Protein AF-A0A244E268-F1 (afdb_monomer)

Secondary structure (DSSP, 8-state):
--SEEEEE--TT-HHHHHTHHHHHHHHHHH--GGG--HHHHHHH-B---STT----S-HHHHHHHHHHHHSPTT---EEHHHHHT-TT--HHHHHHHHHHHHHHT--EEEEEEHHHHS-TT-GGGGS-SEEEEEEEEEEE-TTS-EEEEEE--BTTSSHHHHHHHHHHHHHHTT---S--HHHHHHGGGS-HHHHHHHHHHHHH-SSSS---TTEEEEEE-TTSPPPPP---

Mean predicted aligned error: 5.28 Å

Foldseek 3Di:
DQQKAWDFDDPPDPSLVVCQVLLVLVDVLLDDLQPQAVVVLVLQAQFQQDLPSDRPPPLVVSQVSCQCSQADPPAEAEALVVLLPDPPDDLLRSVVVVQVSLANFHKYKYKAQLCQPPHPQFPRVPPRDIHIWIWHHWDADPVRQIWTKIFRNYCRGGPQSVVLLVVLLCVQVVDPDPDCSVSSNCLNVGGSNSSSVSSCCQAANPDPSGGHPRIMIMRHDSNDGRDDHPPD

Radius of gyration: 17.36 Å; Cα contacts (8 Å, |Δi|>4): 432; chains: 1; bounding box: 46×43×45 Å

Nearest PDB structures (foldseek):
  5wdk-assembly1_B  TM=7.568E-01  e=3.166E+00  Parabacteroides distasonis ATCC 8503
  1cv8-assembly1_A-2  TM=6.255E-01  e=2.812E+00  Staphylococcus aureus
  5wdk-assembly1_D  TM=7.296E-01  e=4.257E+00  Parabacteroides distasonis ATCC 8503
  4nec-assembly2_B  TM=2.232E-01  e=6.789E-01  Streptomyces lasalocidi

Structure (mmCIF, N/CA/C/O backbone):
data_AF-A0A244E268-F1
#
_entry.id   AF-A0A244E268-F1
#
loop_
_atom_site.group_PDB
_atom_site.id
_atom_site.type_symbol
_atom_site.label_atom_id
_atom_site.label_alt_id
_atom_site.label_comp_id
_atom_site.label_asym_id
_atom_site.label_entity_id
_atom_site.label_seq_id
_atom_site.pdbx_PDB_ins_code
_atom_site.Cartn_x
_atom_site.Cartn_y
_atom_site.Cartn_z
_atom_site.occupancy
_atom_site.B_iso_or_equiv
_atom_site.auth_seq_id
_atom_site.auth_comp_id
_atom_site.auth_asym_id
_atom_site.auth_atom_id
_atom_site.pdbx_PDB_model_num
ATOM 1 N N . MET A 1 1 ? 9.308 5.572 21.022 1.00 38.91 1 MET A N 1
ATOM 2 C CA . MET A 1 1 ? 8.938 4.368 20.245 1.00 38.91 1 MET A CA 1
ATOM 3 C C . MET A 1 1 ? 8.114 4.812 19.044 1.00 38.91 1 MET A C 1
ATOM 5 O O . MET A 1 1 ? 7.359 5.768 19.211 1.00 38.91 1 MET A O 1
ATOM 9 N N . PRO A 1 2 ? 8.290 4.210 17.855 1.00 50.53 2 PRO A N 1
ATOM 10 C CA . PRO A 1 2 ? 7.473 4.530 16.683 1.00 50.53 2 PRO A CA 1
ATOM 11 C C . PRO A 1 2 ? 5.989 4.286 16.989 1.00 50.53 2 PRO A C 1
ATOM 13 O O . PRO A 1 2 ? 5.653 3.339 17.698 1.00 50.53 2 PRO A O 1
ATOM 16 N N . ARG A 1 3 ? 5.105 5.164 16.496 1.00 73.69 3 ARG A N 1
ATOM 17 C CA . ARG A 1 3 ? 3.651 5.080 16.748 1.00 73.69 3 ARG A CA 1
ATOM 18 C C . ARG A 1 3 ? 2.984 3.904 16.029 1.00 73.69 3 ARG A C 1
ATOM 20 O O . ARG A 1 3 ? 1.900 3.491 16.433 1.00 73.69 3 ARG A O 1
ATOM 27 N N . ILE A 1 4 ? 3.610 3.399 14.966 1.00 89.00 4 ILE A N 1
ATOM 28 C CA . ILE A 1 4 ? 3.080 2.327 14.129 1.00 89.00 4 ILE A CA 1
ATOM 29 C C . ILE A 1 4 ? 4.208 1.340 13.836 1.00 89.00 4 ILE A C 1
ATOM 31 O O . ILE A 1 4 ? 5.223 1.694 13.237 1.00 89.00 4 ILE A O 1
ATOM 35 N N . GLU A 1 5 ? 4.029 0.094 14.258 1.00 92.31 5 GLU A N 1
ATOM 36 C CA . GLU A 1 5 ? 4.916 -1.006 13.875 1.00 92.31 5 GLU A CA 1
ATOM 37 C C . GLU A 1 5 ? 4.550 -1.472 12.467 1.00 92.31 5 GLU A C 1
ATOM 39 O O . GLU A 1 5 ? 3.373 -1.675 12.171 1.00 92.31 5 GLU A O 1
ATOM 44 N N . GLN A 1 6 ? 5.544 -1.672 11.608 1.00 93.88 6 GLN A N 1
ATOM 45 C CA . GLN A 1 6 ? 5.362 -2.082 10.225 1.00 93.88 6 GLN A CA 1
ATOM 46 C C . GLN A 1 6 ? 6.191 -3.319 9.909 1.00 93.88 6 GLN A C 1
ATOM 48 O O . GLN A 1 6 ? 7.387 -3.400 10.182 1.00 93.88 6 GLN A O 1
ATOM 53 N N . LYS A 1 7 ? 5.544 -4.297 9.276 1.00 93.75 7 LYS A N 1
ATOM 54 C CA . LYS A 1 7 ? 6.178 -5.551 8.867 1.00 93.75 7 LYS A CA 1
ATOM 55 C C . LYS A 1 7 ? 5.771 -5.943 7.455 1.00 93.75 7 LYS A C 1
ATOM 57 O O . LYS A 1 7 ? 4.730 -5.518 6.950 1.00 93.75 7 LYS A O 1
ATOM 62 N N . LEU A 1 8 ? 6.595 -6.787 6.843 1.00 92.94 8 LEU A N 1
ATOM 63 C CA . LEU A 1 8 ? 6.200 -7.530 5.654 1.00 92.94 8 LEU A CA 1
ATOM 64 C C . LEU A 1 8 ? 5.106 -8.547 6.011 1.00 92.94 8 LEU A C 1
ATOM 66 O O . LEU A 1 8 ? 4.931 -8.939 7.176 1.00 92.94 8 LEU A O 1
ATOM 70 N N . ILE A 1 9 ? 4.350 -8.936 4.989 1.00 91.69 9 ILE A N 1
ATOM 71 C CA . ILE A 1 9 ? 3.486 -10.111 5.035 1.00 91.69 9 ILE A CA 1
ATOM 72 C C . ILE A 1 9 ? 4.373 -11.293 4.655 1.00 91.69 9 ILE A C 1
ATOM 74 O O . ILE A 1 9 ? 4.832 -11.380 3.520 1.00 91.69 9 ILE A O 1
ATOM 78 N N . GLU A 1 10 ? 4.658 -12.158 5.626 1.00 87.25 10 GLU A N 1
ATOM 79 C CA . GLU A 1 10 ? 5.578 -13.277 5.421 1.00 87.25 10 GLU A CA 1
ATOM 80 C C . GLU A 1 10 ? 4.964 -14.316 4.469 1.00 87.25 10 GLU A C 1
ATOM 82 O O . GLU A 1 10 ? 3.819 -14.738 4.701 1.00 87.25 10 GLU A O 1
ATOM 87 N N . PRO A 1 11 ? 5.704 -14.765 3.437 1.00 84.19 11 PRO A N 1
ATOM 88 C CA . PRO A 1 11 ? 5.233 -15.805 2.536 1.00 84.19 11 PRO A CA 1
ATOM 89 C C . PRO A 1 11 ? 4.862 -17.096 3.269 1.00 84.19 11 PRO A C 1
ATOM 91 O O . PRO A 1 11 ? 5.567 -17.529 4.180 1.00 84.19 11 PRO A O 1
ATOM 94 N N . GLY A 1 12 ? 3.752 -17.727 2.883 1.00 81.25 12 GLY A N 1
ATOM 95 C CA . GLY A 1 12 ? 3.285 -18.983 3.480 1.00 81.25 12 GLY A CA 1
ATOM 96 C C . GLY A 1 12 ? 2.704 -18.864 4.895 1.00 81.25 12 GLY A C 1
ATOM 97 O O . GLY A 1 12 ? 2.279 -19.872 5.465 1.00 81.25 12 GLY A O 1
ATOM 98 N N . SER A 1 13 ? 2.640 -17.660 5.469 1.00 83.62 13 SER A N 1
ATOM 99 C CA . SER A 1 13 ? 2.026 -17.441 6.781 1.00 83.62 13 SER A CA 1
ATOM 100 C C . SER A 1 13 ? 0.502 -17.627 6.759 1.00 83.62 13 SER A C 1
ATOM 102 O O . SER A 1 13 ? -0.160 -17.482 5.731 1.00 83.62 13 SER A O 1
ATOM 104 N N . ASP A 1 14 ? -0.088 -17.901 7.923 1.00 83.88 14 ASP A N 1
ATOM 105 C CA . ASP A 1 14 ? -1.549 -17.945 8.116 1.00 83.88 14 ASP A CA 1
ATOM 106 C C . ASP A 1 14 ? -2.212 -16.633 7.684 1.00 83.88 14 ASP A C 1
ATOM 108 O O . ASP A 1 14 ? -3.296 -16.614 7.102 1.00 83.88 14 ASP A O 1
ATOM 112 N N . MET A 1 15 ? -1.496 -15.536 7.912 1.00 84.88 15 MET A N 1
ATOM 113 C CA . MET A 1 15 ? -1.857 -14.197 7.485 1.00 84.88 15 MET A CA 1
ATOM 114 C C . MET A 1 15 ? -1.929 -14.065 5.961 1.00 84.88 15 MET A C 1
ATOM 116 O O . MET A 1 15 ? -2.900 -13.512 5.458 1.00 84.88 15 MET A O 1
ATOM 120 N N . GLU A 1 16 ? -0.953 -14.591 5.216 1.00 85.25 16 GLU A N 1
ATOM 121 C CA . GLU A 1 16 ? -1.007 -14.610 3.747 1.00 85.25 16 GLU A CA 1
ATOM 122 C C . GLU A 1 16 ? -2.272 -15.329 3.258 1.00 85.25 16 GLU A C 1
ATOM 124 O O . GLU A 1 16 ? -3.007 -14.809 2.416 1.00 85.25 16 GLU A O 1
ATOM 129 N N . ARG A 1 17 ? -2.587 -16.486 3.855 1.00 84.88 17 ARG A N 1
ATOM 130 C CA . ARG A 1 17 ? -3.787 -17.262 3.507 1.00 84.88 17 ARG A CA 1
ATOM 131 C C . ARG A 1 17 ? -5.079 -16.503 3.810 1.00 84.88 17 ARG A C 1
ATOM 133 O O . ARG A 1 17 ? -5.993 -16.508 2.988 1.00 84.88 17 ARG A O 1
ATOM 140 N N . ALA A 1 18 ? -5.139 -15.799 4.940 1.00 86.31 18 ALA A N 1
ATOM 141 C CA . ALA A 1 18 ? -6.279 -14.959 5.312 1.00 86.31 18 ALA A CA 1
ATOM 142 C C . ALA A 1 18 ? -6.496 -13.763 4.360 1.00 86.31 18 ALA A C 1
ATOM 144 O O . ALA A 1 18 ? -7.578 -13.176 4.335 1.00 86.31 18 ALA A O 1
ATOM 145 N N . LEU A 1 19 ? -5.490 -13.412 3.553 1.00 91.88 19 LEU A N 1
ATOM 146 C CA . LEU A 1 19 ? -5.525 -12.301 2.602 1.00 91.88 19 LEU A CA 1
ATOM 147 C C . LEU A 1 19 ? -5.743 -12.745 1.147 1.00 91.88 19 LEU A C 1
ATOM 149 O O . LEU A 1 19 ? -5.608 -11.927 0.235 1.00 91.88 19 LEU A O 1
ATOM 153 N N . ALA A 1 20 ? -6.136 -14.000 0.905 1.00 91.31 20 ALA A N 1
ATOM 154 C CA . ALA A 1 20 ? -6.369 -14.522 -0.444 1.00 91.31 20 ALA A CA 1
ATOM 155 C C . ALA A 1 20 ? -7.412 -13.711 -1.243 1.00 91.31 20 ALA A C 1
ATOM 157 O O . ALA A 1 20 ? -7.203 -13.438 -2.426 1.00 91.31 20 ALA A O 1
ATOM 158 N N . GLU A 1 21 ? -8.505 -13.261 -0.611 1.00 91.75 21 GLU A N 1
ATOM 159 C CA . GLU A 1 21 ? -9.505 -12.411 -1.282 1.00 91.75 21 GLU A CA 1
ATOM 160 C C . GLU A 1 21 ? -8.914 -11.044 -1.655 1.00 91.75 21 GLU A C 1
ATOM 162 O O . GLU A 1 21 ? -9.103 -10.560 -2.774 1.00 91.75 21 GLU A O 1
ATOM 167 N N . LEU A 1 22 ? -8.155 -10.422 -0.744 1.00 94.50 22 LEU A N 1
ATOM 168 C CA . LEU A 1 22 ? -7.462 -9.166 -1.025 1.00 94.50 22 LEU A CA 1
ATOM 169 C C . LEU A 1 22 ? -6.474 -9.331 -2.183 1.00 94.50 22 LEU A C 1
ATOM 171 O O . LEU A 1 22 ? -6.455 -8.508 -3.096 1.00 94.50 22 LEU A O 1
ATOM 175 N N . ARG A 1 23 ? -5.708 -10.422 -2.191 1.00 94.19 23 ARG A N 1
ATOM 176 C CA . ARG A 1 23 ? -4.799 -10.754 -3.286 1.00 94.19 23 ARG A CA 1
ATOM 177 C C . ARG A 1 23 ? -5.543 -10.888 -4.615 1.00 94.19 23 ARG A C 1
ATOM 179 O O . ARG A 1 23 ? -5.128 -10.293 -5.608 1.00 94.19 23 ARG A O 1
ATOM 186 N N . GLY A 1 24 ? -6.665 -11.609 -4.625 1.00 93.44 24 GLY A N 1
ATOM 187 C CA . GLY A 1 24 ? -7.525 -11.751 -5.800 1.00 93.44 24 GLY A CA 1
ATOM 188 C C . GLY A 1 24 ? -7.997 -10.404 -6.355 1.00 93.44 24 GLY A C 1
ATOM 189 O O . GLY A 1 24 ? -8.020 -10.219 -7.572 1.00 93.44 24 GLY A O 1
ATOM 190 N N . ARG A 1 25 ? -8.281 -9.425 -5.481 1.00 94.00 25 ARG A N 1
ATOM 191 C CA . ARG A 1 25 ? -8.604 -8.050 -5.901 1.00 94.00 25 ARG A CA 1
ATOM 192 C C . ARG A 1 25 ? -7.442 -7.387 -6.637 1.00 94.00 25 ARG A C 1
ATOM 194 O O . ARG A 1 25 ? -7.666 -6.836 -7.711 1.00 94.00 25 ARG A O 1
ATOM 201 N N . PHE A 1 26 ? -6.218 -7.463 -6.116 1.00 95.44 26 PHE A N 1
ATOM 202 C CA . PHE A 1 26 ? -5.052 -6.917 -6.819 1.00 95.44 26 PHE A CA 1
ATOM 203 C C . PHE A 1 26 ? -4.844 -7.589 -8.177 1.00 95.44 26 PHE A C 1
ATOM 205 O O . PHE A 1 26 ? -4.738 -6.888 -9.179 1.00 95.44 26 PHE A O 1
ATOM 212 N N . VAL A 1 27 ? -4.860 -8.925 -8.234 1.00 94.06 27 VAL A N 1
ATOM 213 C CA . VAL A 1 27 ? -4.705 -9.683 -9.490 1.00 94.06 27 VAL A CA 1
ATOM 214 C C . VAL A 1 27 ? -5.736 -9.236 -10.531 1.00 94.06 27 VAL A C 1
ATOM 216 O O . VAL A 1 27 ? -5.378 -8.920 -11.666 1.00 94.06 27 VAL A O 1
ATOM 219 N N . ALA A 1 28 ? -7.008 -9.131 -10.137 1.00 92.69 28 ALA A N 1
ATOM 220 C CA . ALA A 1 28 ? -8.078 -8.712 -11.036 1.00 92.69 28 ALA A CA 1
ATOM 221 C C . ALA A 1 28 ? -7.895 -7.276 -11.563 1.00 92.69 28 ALA A C 1
ATOM 223 O O . ALA A 1 28 ? -8.216 -7.000 -12.717 1.00 92.69 28 ALA A O 1
ATOM 224 N N . LYS A 1 29 ? -7.387 -6.352 -10.736 1.00 92.94 29 LYS A N 1
ATOM 225 C CA . LYS A 1 29 ? -7.231 -4.931 -11.100 1.00 92.94 29 LYS A CA 1
ATOM 226 C C . LYS A 1 29 ? -5.948 -4.640 -11.879 1.00 92.94 29 LYS A C 1
ATOM 228 O O . LYS A 1 29 ? -5.952 -3.781 -12.766 1.00 92.94 29 LYS A O 1
ATOM 233 N N . LEU A 1 30 ? -4.873 -5.376 -11.604 1.00 92.44 30 LEU A N 1
ATOM 234 C CA . LEU A 1 30 ? -3.637 -5.309 -12.385 1.00 92.44 30 LEU A CA 1
ATOM 235 C C . LEU A 1 30 ? -3.873 -5.733 -13.837 1.00 92.44 30 LEU A C 1
ATOM 237 O O . LEU A 1 30 ? -3.340 -5.105 -14.754 1.00 92.44 30 LEU A O 1
ATOM 241 N N . GLY A 1 31 ? -4.770 -6.695 -14.060 1.00 90.62 31 GLY A N 1
ATOM 242 C CA . GLY A 1 31 ? -5.163 -7.124 -15.397 1.00 90.62 31 GLY A CA 1
ATOM 243 C C . GLY A 1 31 ? -4.026 -7.819 -16.145 1.00 90.62 31 GLY A C 1
ATOM 244 O O . GLY A 1 31 ? -3.104 -8.371 -15.541 1.00 90.62 31 GLY A O 1
ATOM 245 N N . GLN A 1 32 ? -4.113 -7.810 -17.473 1.00 91.88 32 GLN A N 1
ATOM 246 C CA . GLN A 1 32 ? -3.188 -8.536 -18.346 1.00 91.88 32 GLN A CA 1
ATOM 247 C C . GLN A 1 32 ? -2.000 -7.663 -18.782 1.00 91.88 32 GLN A C 1
ATOM 249 O O . GLN A 1 32 ? -2.161 -6.442 -18.887 1.00 91.88 32 GLN A O 1
ATOM 254 N N . PRO A 1 33 ? -0.843 -8.260 -19.130 1.00 91.94 33 PRO A N 1
ATOM 255 C CA . PRO A 1 33 ? 0.346 -7.518 -19.550 1.00 91.94 33 PRO A CA 1
ATOM 256 C C . PRO A 1 33 ? 0.093 -6.487 -20.649 1.00 91.94 33 PRO A C 1
ATOM 258 O O . PRO A 1 33 ? 0.497 -5.337 -20.528 1.00 91.94 33 PRO A O 1
ATOM 261 N N . LEU A 1 34 ? -0.686 -6.845 -21.674 1.00 89.25 34 LEU A N 1
ATOM 262 C CA . LEU A 1 34 ? -0.995 -5.966 -22.810 1.00 89.25 34 LEU A CA 1
ATOM 263 C C . LEU A 1 34 ? -1.755 -4.681 -22.437 1.00 89.25 34 LEU A C 1
ATOM 265 O O . LEU A 1 34 ? -1.827 -3.770 -23.260 1.00 89.25 34 LEU A O 1
ATOM 269 N N . GLN A 1 35 ? -2.314 -4.602 -21.227 1.00 88.56 35 GLN A N 1
ATOM 270 C CA . GLN A 1 35 ? -3.028 -3.435 -20.701 1.00 88.56 35 GLN A CA 1
ATOM 271 C C . GLN A 1 35 ? -2.127 -2.526 -19.847 1.00 88.56 35 GLN A C 1
ATOM 273 O O . GLN A 1 35 ? -2.581 -1.483 -19.383 1.00 88.56 35 GLN A O 1
ATOM 278 N N . CYS A 1 36 ? -0.879 -2.925 -19.582 1.00 91.12 36 CYS A N 1
ATOM 279 C CA . CYS A 1 36 ? 0.044 -2.202 -18.711 1.00 91.12 36 CYS A CA 1
ATOM 280 C C . CYS A 1 36 ? 0.899 -1.204 -19.498 1.00 91.12 36 CYS A C 1
ATOM 282 O O . CYS A 1 36 ? 2.105 -1.373 -19.658 1.00 91.12 36 CYS A O 1
ATOM 284 N N . GLU A 1 37 ? 0.259 -0.154 -20.004 1.00 91.56 37 GLU A N 1
ATOM 285 C CA . GLU A 1 37 ? 0.966 1.013 -20.533 1.00 91.56 37 GLU A CA 1
ATOM 286 C C . GLU A 1 37 ? 1.576 1.846 -19.395 1.00 91.56 37 GLU A C 1
ATOM 288 O O . GLU A 1 37 ? 1.209 1.700 -18.224 1.00 91.56 37 GLU A O 1
ATOM 293 N N . PHE A 1 38 ? 2.498 2.750 -19.733 1.00 88.88 38 PHE A N 1
ATOM 294 C CA . PHE A 1 38 ? 3.195 3.561 -18.735 1.00 88.88 38 PHE A CA 1
ATOM 295 C C . PHE A 1 38 ? 2.251 4.424 -17.879 1.00 88.88 38 PHE A C 1
ATOM 297 O O . PHE A 1 38 ? 2.509 4.630 -16.695 1.00 88.88 38 PHE A O 1
ATOM 304 N N . GLU A 1 39 ? 1.122 4.881 -18.428 1.00 86.81 39 GLU A N 1
ATOM 305 C CA . GLU A 1 39 ? 0.113 5.605 -17.644 1.00 86.81 39 GLU A CA 1
ATOM 306 C C . GLU A 1 39 ? -0.483 4.729 -16.537 1.00 86.81 39 GLU A C 1
ATOM 308 O O . GLU A 1 39 ? -0.445 5.116 -15.370 1.00 86.81 39 GLU A O 1
ATOM 313 N N . LYS A 1 40 ? -0.894 3.496 -16.863 1.00 87.94 40 LYS A N 1
ATOM 314 C CA . LYS A 1 40 ? -1.359 2.524 -15.863 1.00 87.94 40 LYS A CA 1
ATOM 315 C C . LYS A 1 40 ? -0.280 2.238 -14.821 1.00 87.94 40 LYS A C 1
ATOM 317 O O . LYS A 1 40 ? -0.562 2.143 -13.632 1.00 87.94 40 LYS A O 1
ATOM 322 N N . PHE A 1 41 ? 0.974 2.124 -15.244 1.00 89.06 41 PHE A N 1
ATOM 323 C CA . PHE A 1 41 ? 2.090 1.931 -14.322 1.00 89.06 41 PHE A CA 1
ATOM 324 C C . PHE A 1 41 ? 2.214 3.084 -13.304 1.00 89.06 41 PHE A C 1
ATOM 326 O O . PHE A 1 41 ? 2.369 2.830 -12.109 1.00 89.06 41 PHE A O 1
ATOM 333 N N . LYS A 1 42 ? 2.078 4.343 -13.748 1.00 86.88 42 LYS A N 1
ATOM 334 C CA . LYS A 1 42 ? 2.120 5.542 -12.884 1.00 86.88 42 LYS A CA 1
ATOM 335 C C . LYS A 1 42 ? 0.912 5.689 -11.955 1.00 86.88 42 LYS A C 1
ATOM 337 O O . LYS A 1 42 ? 1.048 6.297 -10.888 1.00 86.88 42 LYS A O 1
ATOM 342 N N . GLU A 1 43 ? -0.249 5.170 -12.353 1.00 87.94 43 GLU A N 1
ATOM 343 C CA . GLU A 1 43 ? -1.437 5.112 -11.490 1.00 87.94 43 GLU A CA 1
ATOM 344 C C . GLU A 1 43 ? -1.168 4.248 -10.253 1.00 87.94 43 GLU A C 1
ATOM 346 O O . GLU A 1 43 ? -1.570 4.602 -9.146 1.00 87.94 43 GLU A O 1
ATOM 351 N N . TRP A 1 44 ? -0.452 3.136 -10.436 1.00 92.00 44 TRP A N 1
ATOM 352 C CA . TRP A 1 44 ? -0.147 2.1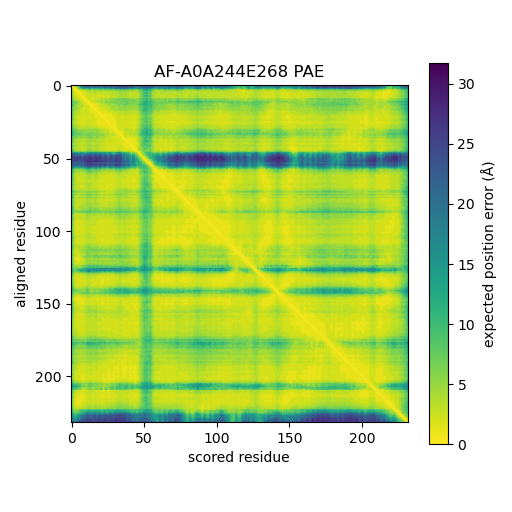94 -9.364 1.00 92.00 44 TRP A CA 1
ATOM 353 C C . TRP A 1 44 ? 1.078 2.559 -8.541 1.00 92.00 44 TRP A C 1
ATOM 355 O O . TRP A 1 44 ? 1.038 2.423 -7.320 1.00 92.00 44 TRP A O 1
ATOM 365 N N . LEU A 1 45 ? 2.165 2.982 -9.187 1.00 89.69 45 LEU A N 1
ATOM 366 C CA . LEU A 1 45 ? 3.447 3.197 -8.524 1.00 89.69 45 LEU A CA 1
ATOM 367 C C . LEU A 1 45 ? 3.838 4.671 -8.506 1.00 89.69 45 LEU A C 1
ATOM 369 O O . LEU A 1 45 ? 3.770 5.389 -9.506 1.00 89.69 45 LEU A O 1
ATOM 373 N N . GLN A 1 46 ? 4.332 5.105 -7.354 1.00 84.56 46 GLN A N 1
ATOM 374 C CA . GLN A 1 46 ? 5.104 6.325 -7.209 1.00 84.56 46 GLN A CA 1
ATOM 375 C C . GLN A 1 46 ? 6.580 5.965 -7.366 1.00 84.56 46 GLN A C 1
ATOM 377 O O . GLN A 1 46 ? 7.223 5.510 -6.424 1.00 84.56 46 GLN A O 1
ATOM 382 N N . ALA A 1 47 ? 7.089 6.131 -8.585 1.00 68.06 47 ALA A N 1
ATOM 383 C CA . ALA A 1 47 ? 8.482 5.877 -8.936 1.00 68.06 47 ALA A CA 1
ATOM 384 C C . ALA A 1 47 ? 9.280 7.183 -9.080 1.00 68.06 47 ALA A C 1
ATOM 386 O O . ALA A 1 47 ? 8.718 8.238 -9.363 1.00 68.06 47 ALA A O 1
ATOM 387 N N . TYR A 1 48 ? 10.602 7.111 -8.942 1.00 61.78 48 TYR A N 1
ATOM 388 C CA . TYR A 1 48 ? 11.517 8.230 -9.185 1.00 61.78 48 TYR A CA 1
ATOM 389 C C . TYR A 1 48 ? 11.615 8.553 -10.684 1.00 61.78 48 TYR A C 1
ATOM 391 O O . TYR A 1 48 ? 12.563 8.137 -11.336 1.00 61.78 48 TYR A O 1
ATOM 399 N N . VAL A 1 49 ? 10.649 9.272 -11.262 1.00 49.69 49 VAL A N 1
ATOM 400 C CA . VAL A 1 49 ? 10.692 9.651 -12.697 1.00 49.69 49 VAL A CA 1
ATOM 401 C C . VAL A 1 49 ? 11.036 11.136 -12.912 1.00 49.69 49 VAL A C 1
ATOM 403 O O . VAL A 1 49 ? 10.929 11.655 -14.018 1.00 49.69 49 VAL A O 1
ATOM 406 N N . GLY A 1 50 ? 11.493 11.838 -11.871 1.00 41.53 50 GLY A N 1
ATOM 407 C CA . GLY A 1 50 ? 12.070 13.179 -11.992 1.00 41.53 50 GLY A CA 1
ATOM 408 C C . GLY A 1 50 ? 13.594 13.131 -12.117 1.00 41.53 50 GLY A C 1
ATOM 409 O O . GLY A 1 50 ? 14.260 12.490 -11.301 1.00 41.53 50 GLY A O 1
ATOM 410 N N . ALA A 1 51 ? 14.155 13.831 -13.108 1.00 35.56 51 ALA A N 1
ATOM 411 C CA . ALA A 1 51 ? 15.588 14.110 -13.207 1.00 35.56 51 ALA A CA 1
ATOM 412 C C . ALA A 1 51 ? 16.016 15.000 -12.024 1.00 35.56 51 ALA A C 1
ATOM 414 O O . ALA A 1 51 ? 16.023 16.220 -12.124 1.00 35.56 51 ALA A O 1
ATOM 415 N N . GLY A 1 52 ? 16.275 14.385 -10.872 1.00 42.03 52 GLY A N 1
ATOM 416 C CA . GLY A 1 52 ? 16.552 15.101 -9.625 1.00 42.03 52 GLY A CA 1
ATOM 417 C C . GLY A 1 52 ? 16.348 14.284 -8.352 1.00 42.03 52 GLY A C 1
ATOM 418 O O . GLY A 1 52 ? 16.771 14.723 -7.294 1.00 42.03 52 GLY A O 1
ATOM 419 N N . GLY A 1 53 ? 15.754 13.085 -8.427 1.00 39.62 53 GLY A N 1
ATOM 420 C CA . GLY A 1 53 ? 15.606 12.242 -7.235 1.00 39.62 53 GLY A CA 1
ATOM 421 C C . GLY A 1 53 ? 14.591 12.773 -6.221 1.00 39.62 53 GLY A C 1
ATOM 422 O O . GLY A 1 53 ? 14.548 12.283 -5.095 1.00 39.62 53 GLY A O 1
ATOM 423 N N . ASP A 1 54 ? 13.747 13.723 -6.615 1.00 43.31 54 ASP A N 1
ATOM 424 C CA . ASP A 1 54 ? 12.626 14.128 -5.786 1.00 43.31 54 ASP A CA 1
ATOM 425 C C . ASP A 1 54 ? 11.542 13.055 -5.840 1.00 43.31 54 ASP A C 1
ATOM 427 O O . ASP A 1 54 ? 11.179 12.543 -6.907 1.00 43.31 54 ASP A O 1
ATOM 431 N N . LEU A 1 55 ? 11.037 12.713 -4.653 1.00 50.06 55 LEU A N 1
ATOM 432 C CA . LEU A 1 55 ? 9.756 12.042 -4.476 1.00 50.06 55 LEU A CA 1
ATOM 433 C C . LEU A 1 55 ? 8.778 12.716 -5.436 1.00 50.06 55 LEU A C 1
ATOM 435 O O . LEU A 1 55 ? 8.553 13.920 -5.307 1.00 50.06 55 LEU A O 1
ATOM 439 N N . LEU A 1 56 ? 8.228 11.989 -6.414 1.00 52.25 56 LEU A N 1
ATOM 440 C CA . LEU A 1 56 ? 7.122 12.537 -7.191 1.00 52.25 56 LEU A CA 1
ATOM 441 C C . LEU A 1 56 ? 6.043 12.911 -6.174 1.00 52.25 56 LEU A C 1
ATOM 443 O O . LEU A 1 56 ? 5.397 12.028 -5.611 1.00 52.25 56 LEU A O 1
ATOM 447 N N . GLY A 1 57 ? 5.903 14.209 -5.895 1.00 61.50 57 GLY A N 1
ATOM 448 C CA . GLY A 1 57 ? 4.891 14.719 -4.985 1.00 61.50 57 GLY A CA 1
ATOM 449 C C . GLY A 1 57 ? 3.509 14.204 -5.387 1.00 61.50 57 GLY A C 1
ATOM 450 O O . GLY A 1 57 ? 3.283 13.769 -6.518 1.00 61.50 57 GLY A O 1
ATOM 451 N N . GLY A 1 58 ? 2.565 14.233 -4.452 1.00 75.94 58 GLY A N 1
ATOM 452 C CA . GLY A 1 58 ? 1.213 13.737 -4.708 1.00 75.94 58 GLY A CA 1
ATOM 453 C C . GLY A 1 58 ? 0.981 12.286 -4.289 1.00 75.94 58 GLY A C 1
ATOM 454 O O . GLY A 1 58 ? 0.151 11.607 -4.894 1.00 75.94 58 GLY A O 1
ATOM 455 N N . CYS A 1 59 ? 1.655 11.808 -3.235 1.00 83.56 59 CYS A N 1
ATOM 456 C CA . CYS A 1 59 ? 1.294 10.544 -2.583 1.00 83.56 59 CYS A CA 1
ATOM 457 C C . CYS A 1 59 ? -0.192 10.516 -2.182 1.00 83.56 59 CYS A C 1
ATOM 459 O O . CYS A 1 59 ? -0.846 9.491 -2.355 1.00 83.56 59 CYS A O 1
ATOM 461 N N . ASN A 1 60 ? -0.768 11.653 -1.763 1.00 86.00 60 ASN A N 1
ATOM 462 C CA . ASN A 1 60 ? -2.209 11.789 -1.521 1.00 86.00 60 ASN A CA 1
ATOM 463 C C . ASN A 1 60 ? -3.036 11.612 -2.796 1.00 86.00 60 ASN A C 1
ATOM 465 O O . ASN A 1 60 ? -3.968 10.819 -2.792 1.00 86.00 60 ASN A O 1
ATOM 469 N N . ILE A 1 61 ? -2.684 12.298 -3.891 1.00 87.00 61 ILE A N 1
ATOM 470 C CA . ILE A 1 61 ? -3.410 12.201 -5.168 1.00 87.00 61 ILE A CA 1
ATOM 471 C C . ILE A 1 61 ? -3.427 10.746 -5.641 1.00 87.00 61 ILE A C 1
ATOM 473 O O . ILE A 1 61 ? -4.468 10.222 -6.035 1.00 87.00 61 ILE A O 1
ATOM 477 N N . ARG A 1 62 ? -2.281 10.065 -5.548 1.00 89.62 62 ARG A N 1
ATOM 478 C CA . ARG A 1 62 ? -2.158 8.664 -5.951 1.00 89.62 62 ARG A CA 1
ATOM 479 C C . ARG A 1 62 ? -2.930 7.728 -5.020 1.00 89.62 62 ARG A C 1
ATOM 481 O O . ARG A 1 62 ? -3.664 6.872 -5.505 1.00 89.62 62 ARG A O 1
ATOM 488 N N . ALA A 1 63 ? -2.827 7.900 -3.703 1.00 92.88 63 ALA A N 1
ATOM 489 C CA . ALA A 1 63 ? -3.592 7.100 -2.747 1.00 92.88 63 ALA A CA 1
ATOM 490 C C . ALA A 1 63 ? -5.112 7.291 -2.930 1.00 92.88 63 ALA A C 1
ATOM 492 O O . ALA A 1 63 ? -5.861 6.312 -2.919 1.00 92.88 63 ALA A O 1
ATOM 493 N N . GLU A 1 64 ? -5.567 8.525 -3.167 1.00 93.56 64 GLU A N 1
ATOM 494 C CA . GLU A 1 64 ? -6.965 8.855 -3.469 1.00 93.56 64 GLU A CA 1
ATOM 495 C C . GLU A 1 64 ? -7.446 8.228 -4.784 1.00 93.56 64 GLU A C 1
ATOM 497 O O . GLU A 1 64 ? -8.572 7.735 -4.831 1.00 93.56 64 GLU A O 1
ATOM 502 N N . ALA A 1 65 ? -6.603 8.172 -5.819 1.00 92.50 65 ALA A N 1
ATOM 503 C CA . ALA A 1 65 ? -6.924 7.500 -7.079 1.00 92.50 65 ALA A CA 1
ATOM 504 C C . ALA A 1 65 ? -6.968 5.966 -6.942 1.00 92.50 65 ALA A C 1
ATOM 506 O O . ALA A 1 65 ? -7.818 5.306 -7.544 1.00 92.50 65 ALA A O 1
ATOM 507 N N . LEU A 1 66 ? -6.091 5.387 -6.117 1.00 94.94 66 LEU A N 1
ATOM 508 C CA . LEU A 1 66 ? -5.999 3.938 -5.916 1.00 94.94 66 LEU A CA 1
ATOM 509 C C . LEU A 1 66 ? -7.073 3.375 -4.988 1.00 94.94 66 LEU A C 1
ATOM 511 O O . LEU A 1 66 ? -7.503 2.234 -5.167 1.00 94.94 66 LEU A O 1
ATOM 515 N N . ALA A 1 67 ? -7.537 4.138 -3.998 1.00 96.81 67 ALA A N 1
ATOM 516 C CA . ALA A 1 67 ? -8.516 3.630 -3.041 1.00 96.81 67 ALA A CA 1
ATOM 517 C C . ALA A 1 67 ? -9.836 3.157 -3.706 1.00 96.81 67 ALA A C 1
ATOM 519 O O . ALA A 1 67 ? -10.310 2.069 -3.366 1.00 96.81 67 ALA A O 1
ATOM 520 N N . PRO A 1 68 ? -10.440 3.870 -4.680 1.00 95.62 68 PRO A N 1
ATOM 521 C CA . PRO A 1 68 ? -11.573 3.352 -5.451 1.00 95.62 68 PRO A CA 1
ATOM 522 C C . PRO A 1 68 ? -11.250 2.062 -6.216 1.00 95.62 68 PRO A C 1
ATOM 524 O O . PRO A 1 68 ? -12.072 1.149 -6.243 1.00 95.62 68 PRO A O 1
ATOM 527 N N . VAL A 1 69 ? -10.053 1.960 -6.806 1.00 94.25 69 VAL A N 1
ATOM 528 C CA . VAL A 1 69 ? -9.612 0.779 -7.572 1.00 94.25 69 VAL A CA 1
ATOM 529 C C . VAL A 1 69 ? -9.517 -0.456 -6.674 1.00 94.25 69 VAL A C 1
ATOM 531 O O . VAL A 1 69 ? -9.889 -1.552 -7.094 1.00 94.25 69 VAL A O 1
ATOM 534 N N . LEU A 1 70 ? -9.049 -0.271 -5.438 1.00 95.69 70 LEU A N 1
ATOM 535 C CA . LEU A 1 70 ? -8.802 -1.332 -4.458 1.00 95.69 70 LEU A CA 1
ATOM 536 C C . LEU A 1 70 ? -10.009 -1.660 -3.564 1.00 95.69 70 LEU A C 1
ATOM 538 O O . LEU A 1 70 ? -10.005 -2.670 -2.850 1.00 95.69 70 LEU A O 1
ATOM 542 N N . SER A 1 71 ? -11.059 -0.840 -3.613 1.00 96.94 71 SER A N 1
ATOM 543 C CA . SER A 1 71 ? -12.314 -1.129 -2.921 1.00 96.94 71 SER A CA 1
ATOM 544 C C . SER A 1 71 ? -13.039 -2.309 -3.576 1.00 96.94 71 SER A C 1
ATOM 546 O O . SER A 1 71 ? -12.962 -2.528 -4.789 1.00 96.94 71 SER A O 1
ATOM 548 N N . LYS A 1 72 ? -13.739 -3.108 -2.766 1.00 95.12 72 LYS A N 1
ATOM 549 C CA . LYS A 1 72 ? -14.598 -4.191 -3.261 1.00 95.12 72 LYS A CA 1
ATOM 550 C C . LYS A 1 72 ? -15.713 -3.609 -4.138 1.00 95.12 72 LYS A C 1
ATOM 552 O O . LYS A 1 72 ? -16.145 -2.477 -3.941 1.00 95.12 72 LYS A O 1
ATOM 557 N N . ALA A 1 73 ? -16.177 -4.374 -5.126 1.00 91.50 73 ALA A N 1
ATOM 558 C CA . ALA A 1 73 ? -17.274 -3.935 -5.986 1.00 91.50 73 ALA A CA 1
ATOM 559 C C . ALA A 1 73 ? -18.511 -3.570 -5.144 1.00 91.50 73 ALA A C 1
ATOM 561 O O . ALA A 1 73 ? -18.916 -4.344 -4.280 1.00 91.50 73 ALA A O 1
ATOM 562 N N . GLY A 1 74 ? -19.084 -2.390 -5.394 1.00 91.19 74 GLY A N 1
ATOM 563 C CA . GLY A 1 74 ? -20.209 -1.846 -4.624 1.00 91.19 74 GLY A CA 1
ATOM 564 C C . GLY A 1 74 ? -19.810 -1.027 -3.390 1.00 91.19 74 GLY A C 1
ATOM 565 O O . GLY A 1 74 ? -20.615 -0.226 -2.920 1.00 91.19 74 GLY A O 1
ATOM 566 N N . GLU A 1 75 ? -18.567 -1.138 -2.914 1.00 96.06 75 GLU A N 1
ATOM 567 C CA . GLU A 1 75 ? -18.056 -0.330 -1.808 1.00 96.06 75 GLU A CA 1
ATOM 568 C C . GLU A 1 75 ? -17.470 0.993 -2.309 1.00 96.06 75 GLU A C 1
ATOM 570 O O . GLU A 1 75 ? -16.749 1.053 -3.307 1.00 96.06 75 GLU A O 1
ATOM 575 N N . LYS A 1 76 ? -17.749 2.079 -1.582 1.00 94.94 76 LYS A N 1
ATOM 576 C CA . LYS A 1 76 ? -17.108 3.379 -1.821 1.00 94.94 76 LYS A CA 1
ATOM 577 C C . LYS A 1 76 ? -15.811 3.448 -1.035 1.00 94.94 76 LYS A C 1
ATOM 579 O O . LYS A 1 76 ? -15.823 3.144 0.152 1.00 94.94 76 LYS A O 1
ATOM 584 N N . SER A 1 77 ? -14.736 3.955 -1.629 1.00 96.94 77 SER A N 1
ATOM 585 C CA . SER A 1 77 ? -13.528 4.309 -0.877 1.00 96.94 77 SER A CA 1
ATOM 586 C C . SER A 1 77 ? -13.776 5.479 0.092 1.00 96.94 77 SER A C 1
ATOM 588 O O . SER A 1 77 ? -14.884 6.025 0.201 1.00 96.94 77 SER A O 1
ATOM 590 N N . GLY A 1 78 ? -12.774 5.858 0.881 1.00 95.06 78 GLY A N 1
ATOM 591 C CA . GLY A 1 78 ? -12.882 7.032 1.745 1.00 95.06 78 GLY A CA 1
ATOM 592 C C . GLY A 1 78 ? -11.561 7.499 2.328 1.00 95.06 78 GLY A C 1
ATOM 593 O O . GLY A 1 78 ? -10.534 6.855 2.159 1.00 95.06 78 GLY A O 1
ATOM 594 N N . LEU A 1 79 ? -11.614 8.613 3.053 1.00 94.56 79 LEU A N 1
ATOM 595 C CA . LEU A 1 79 ? -10.510 9.084 3.883 1.00 94.56 79 LEU A CA 1
ATOM 596 C C . LEU A 1 79 ? -10.702 8.559 5.307 1.00 94.56 79 LEU A C 1
ATOM 598 O O . LEU A 1 79 ? -11.769 8.754 5.901 1.00 94.56 79 LEU A O 1
ATOM 602 N N . LEU A 1 80 ? -9.662 7.965 5.888 1.00 94.06 80 LEU A N 1
ATOM 603 C CA . LEU A 1 80 ? -9.672 7.538 7.286 1.00 94.06 80 LEU A CA 1
ATOM 604 C C . LEU A 1 80 ? -9.950 8.727 8.216 1.00 94.06 80 LEU A C 1
ATOM 606 O O . LEU A 1 80 ? -10.734 8.610 9.159 1.00 94.06 80 LEU A O 1
ATOM 610 N N . ALA A 1 81 ? -9.369 9.895 7.921 1.00 90.81 81 ALA A N 1
ATOM 611 C CA . ALA A 1 81 ? -9.548 11.111 8.715 1.00 90.81 81 ALA A CA 1
ATOM 612 C C . ALA A 1 81 ? -11.027 11.516 8.857 1.00 90.81 81 ALA A C 1
ATOM 614 O O . ALA A 1 81 ? -11.442 12.014 9.903 1.00 90.81 81 ALA A O 1
ATOM 615 N N . SER A 1 82 ? -11.855 11.261 7.838 1.00 91.12 82 SER A N 1
ATOM 616 C CA . SER A 1 82 ? -13.298 11.524 7.906 1.00 91.12 82 SER A CA 1
ATOM 617 C C . SER A 1 82 ? -13.996 10.642 8.942 1.00 91.12 82 SER A C 1
ATOM 619 O O . SER A 1 82 ? -14.889 11.114 9.640 1.00 91.12 82 SER A O 1
ATOM 621 N N . MET A 1 83 ? -13.557 9.392 9.103 1.00 92.00 83 MET A N 1
ATOM 622 C CA . MET A 1 83 ? -14.081 8.484 10.129 1.00 92.00 83 MET A CA 1
ATOM 623 C C . MET A 1 83 ? -13.578 8.869 11.525 1.00 92.00 83 MET A C 1
ATOM 625 O O . MET A 1 83 ? -14.345 8.861 12.486 1.00 92.00 83 MET A O 1
ATOM 629 N N . MET A 1 84 ? -12.323 9.312 11.633 1.00 90.75 84 MET A N 1
ATOM 630 C CA . MET A 1 84 ? -11.745 9.796 12.895 1.00 90.75 84 MET A CA 1
ATOM 631 C C . MET A 1 84 ? -12.378 11.103 13.396 1.00 90.75 84 MET A C 1
ATOM 633 O O . MET A 1 84 ? -12.375 11.378 14.599 1.00 90.75 84 MET A O 1
ATOM 637 N N . ARG A 1 85 ? -12.988 11.889 12.504 1.00 89.69 85 ARG A N 1
ATOM 638 C CA . ARG A 1 85 ? -13.722 13.120 12.843 1.00 89.69 85 ARG A CA 1
ATOM 639 C C . ARG A 1 85 ? -15.217 12.916 13.097 1.00 89.69 85 ARG A C 1
ATOM 641 O O . ARG A 1 85 ? -15.913 13.902 13.319 1.00 89.69 85 ARG A O 1
ATOM 648 N N . ALA A 1 86 ? -15.718 11.678 13.107 1.00 89.75 86 ALA A N 1
ATOM 649 C CA . ALA A 1 86 ? -17.135 11.414 13.358 1.00 89.75 86 ALA A CA 1
ATOM 650 C C . ALA A 1 86 ? -17.588 12.023 14.711 1.00 89.75 86 ALA A C 1
ATOM 652 O O . ALA A 1 86 ? -17.041 11.645 15.757 1.00 89.75 86 ALA A O 1
ATOM 653 N N . PRO A 1 87 ? -18.548 12.972 14.715 1.00 90.62 87 PRO A N 1
ATOM 654 C CA . PRO A 1 87 ? -18.985 13.649 15.931 1.00 90.62 87 PRO A CA 1
ATOM 655 C C . PRO A 1 87 ? -19.741 12.688 16.855 1.00 90.62 87 PRO A C 1
ATOM 657 O O . PRO A 1 87 ? -20.404 11.757 16.400 1.00 90.62 87 PRO A O 1
ATOM 660 N N . GLY A 1 88 ? -19.626 12.903 18.168 1.00 91.94 88 GLY A N 1
ATOM 661 C CA . GLY A 1 88 ? -20.333 12.105 19.178 1.00 91.94 88 GLY A CA 1
ATOM 662 C C . GLY A 1 88 ? -19.860 10.651 19.325 1.00 91.94 88 GLY A C 1
ATOM 663 O O . GLY A 1 88 ? -20.496 9.886 20.044 1.00 91.94 88 GLY A O 1
ATOM 664 N N . LYS A 1 89 ? -18.764 10.251 18.663 1.00 93.88 89 LYS A N 1
ATOM 665 C CA . LYS A 1 89 ? -18.153 8.919 18.793 1.00 93.88 89 LYS A CA 1
ATOM 666 C C . LYS A 1 89 ? -16.880 8.967 19.636 1.00 93.88 89 LYS A C 1
ATOM 668 O O . LYS A 1 89 ? -16.055 9.867 19.462 1.00 93.88 89 LYS A O 1
ATOM 673 N N . THR A 1 90 ? -16.687 7.971 20.499 1.00 94.62 90 THR A N 1
ATOM 674 C CA . THR A 1 90 ? -15.412 7.762 21.208 1.00 94.62 90 THR A CA 1
ATOM 675 C C . THR A 1 90 ? -14.310 7.327 20.233 1.00 94.62 90 THR A C 1
ATOM 677 O O . THR A 1 90 ? -14.595 6.898 19.113 1.00 94.62 90 THR A O 1
ATOM 680 N N . ILE A 1 91 ? -13.037 7.424 20.637 1.00 92.25 91 ILE A N 1
ATOM 681 C CA . ILE A 1 91 ? -11.905 6.945 19.819 1.00 92.25 91 ILE A CA 1
ATOM 682 C C . ILE A 1 91 ? -12.049 5.455 19.483 1.00 92.25 91 ILE A C 1
ATOM 684 O O . ILE A 1 91 ? -11.886 5.066 18.330 1.00 92.25 91 ILE A O 1
ATOM 688 N N . GLU A 1 92 ? -12.450 4.638 20.455 1.00 94.31 92 GLU A N 1
ATOM 689 C CA . GLU A 1 92 ? -12.705 3.210 20.255 1.00 94.31 92 GLU A CA 1
ATOM 690 C C . GLU A 1 92 ? -13.808 2.950 19.218 1.00 94.31 92 GLU A C 1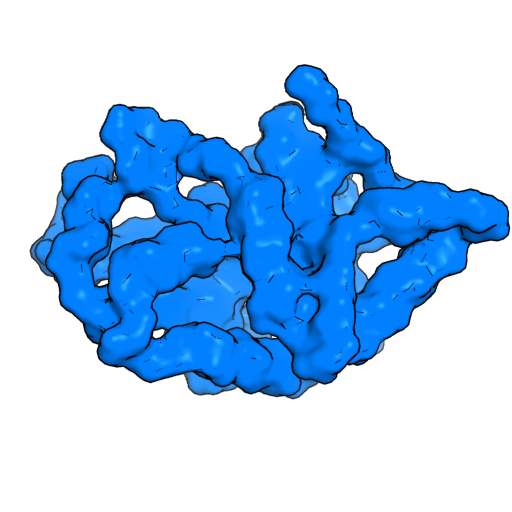
ATOM 692 O O . GLU A 1 92 ? -13.636 2.138 18.308 1.00 94.31 92 GLU A O 1
ATOM 697 N N . GLN A 1 93 ? -14.924 3.682 19.296 1.00 96.12 93 GLN A N 1
ATOM 698 C CA . GLN A 1 93 ? -16.017 3.559 18.327 1.00 96.12 93 GLN A CA 1
ATOM 699 C C . GLN A 1 93 ? -15.586 3.971 16.913 1.00 96.12 93 GLN A C 1
ATOM 701 O O . GLN A 1 93 ? -16.029 3.374 15.933 1.00 96.12 93 GLN A O 1
ATOM 706 N N . LYS A 1 94 ? -14.711 4.975 16.789 1.00 95.38 94 LYS A N 1
ATOM 707 C CA . LYS A 1 94 ? -14.160 5.411 15.497 1.00 95.38 94 LYS A CA 1
ATOM 708 C C . LYS A 1 94 ? -13.251 4.348 14.888 1.00 95.38 94 LYS A C 1
ATOM 710 O O . LYS A 1 94 ? -13.387 4.053 13.703 1.00 95.38 94 LYS A O 1
ATOM 715 N N . TRP A 1 95 ? -12.371 3.744 15.687 1.00 95.31 95 TRP A N 1
ATOM 716 C CA . TRP A 1 95 ? -11.534 2.633 15.230 1.00 95.31 95 TRP A CA 1
ATOM 717 C C . TRP A 1 95 ? -12.356 1.403 14.864 1.00 95.31 95 TRP A C 1
ATOM 719 O O . TRP A 1 95 ? -12.114 0.819 13.814 1.00 95.31 95 TRP A O 1
ATOM 729 N N . THR A 1 96 ? -13.384 1.075 15.646 1.00 95.94 96 THR A N 1
ATOM 730 C CA . THR A 1 96 ? -14.322 -0.011 15.320 1.00 95.94 96 THR A CA 1
ATOM 731 C C . THR A 1 96 ? -14.982 0.224 13.960 1.00 95.94 96 THR A C 1
ATOM 733 O O . THR A 1 96 ? -14.967 -0.657 13.107 1.00 95.94 96 THR A O 1
ATOM 736 N N . ALA A 1 97 ? -15.466 1.442 13.694 1.00 96.44 97 ALA A N 1
ATOM 737 C CA . ALA A 1 97 ? -16.040 1.782 12.394 1.00 96.44 97 ALA A CA 1
ATOM 738 C C . ALA A 1 97 ? -15.019 1.661 11.246 1.00 96.44 97 ALA A C 1
ATOM 740 O O . ALA A 1 97 ? -15.375 1.214 10.156 1.00 96.44 97 ALA A O 1
ATOM 741 N N . VAL A 1 98 ? -13.756 2.051 11.468 1.00 96.75 98 VAL A N 1
ATOM 742 C CA . VAL A 1 98 ? -12.673 1.877 10.483 1.00 96.75 98 VAL A CA 1
ATOM 743 C C . VAL A 1 98 ? -12.435 0.398 10.189 1.00 96.75 98 VAL A C 1
ATOM 745 O O . VAL A 1 98 ? -12.383 0.019 9.023 1.00 96.75 98 VAL A O 1
ATOM 748 N N . GLU A 1 99 ? -12.329 -0.439 11.219 1.00 96.81 99 GLU A N 1
ATOM 749 C CA . GLU A 1 99 ? -12.147 -1.886 11.070 1.00 96.81 99 GLU A CA 1
ATOM 750 C C . GLU A 1 99 ? -13.313 -2.522 10.301 1.00 96.81 99 GLU A C 1
ATOM 752 O O . GLU A 1 99 ? -13.092 -3.269 9.348 1.00 96.81 99 GLU A O 1
ATOM 757 N N . GLU A 1 100 ? -14.554 -2.169 10.647 1.00 97.00 100 GLU A N 1
ATOM 758 C CA . GLU A 1 100 ? -15.751 -2.629 9.939 1.00 97.00 100 GLU A CA 1
ATOM 759 C C . GLU A 1 100 ? -15.757 -2.207 8.467 1.00 97.00 100 GLU A C 1
ATOM 761 O O . GLU A 1 100 ? -16.107 -3.006 7.600 1.00 97.00 100 GLU A O 1
ATOM 766 N N . ALA A 1 101 ? -15.377 -0.963 8.161 1.00 97.50 101 ALA A N 1
ATOM 767 C CA . ALA A 1 101 ? -15.288 -0.485 6.786 1.00 97.50 101 ALA A CA 1
ATOM 768 C C . ALA A 1 101 ? -14.232 -1.265 5.989 1.00 97.50 101 ALA A C 1
ATOM 770 O O . ALA A 1 101 ? -14.531 -1.788 4.914 1.00 97.50 101 ALA A O 1
ATOM 771 N N . LEU A 1 102 ? -13.023 -1.400 6.536 1.00 97.69 102 LEU A N 1
ATOM 772 C CA . LEU A 1 102 ? -11.934 -2.136 5.897 1.00 97.69 102 LEU A CA 1
ATOM 773 C C . LEU A 1 102 ? -12.318 -3.600 5.642 1.00 97.69 102 LEU A C 1
ATOM 775 O O . LEU A 1 102 ? -12.119 -4.107 4.540 1.00 97.69 102 LEU A O 1
ATOM 779 N N . ASN A 1 103 ? -12.951 -4.261 6.613 1.00 95.94 103 ASN A N 1
ATOM 780 C CA . ASN A 1 103 ? -13.358 -5.662 6.487 1.00 95.94 103 ASN A CA 1
ATOM 781 C C . ASN A 1 103 ? -14.583 -5.874 5.585 1.00 95.94 103 ASN A C 1
ATOM 783 O O . ASN A 1 103 ? -14.733 -6.953 5.018 1.00 95.94 103 ASN A O 1
ATOM 787 N N . LYS A 1 104 ? -15.413 -4.847 5.361 1.00 96.00 104 LYS A N 1
ATOM 788 C CA . LYS A 1 104 ? -16.413 -4.842 4.273 1.00 96.00 104 LYS A CA 1
ATOM 789 C C . LYS A 1 104 ? -15.776 -4.704 2.885 1.00 96.00 104 LYS A C 1
ATOM 791 O O . LYS A 1 104 ? -16.429 -4.953 1.876 1.00 96.00 104 LYS A O 1
ATOM 796 N N . GLY A 1 105 ? -14.492 -4.351 2.823 1.00 96.56 105 GLY A N 1
ATOM 797 C CA . GLY A 1 105 ? -13.742 -4.172 1.586 1.00 96.56 105 GLY A CA 1
ATOM 798 C C . GLY A 1 105 ? -13.675 -2.723 1.106 1.00 96.56 105 GLY A C 1
ATOM 799 O O . GLY A 1 105 ? -13.248 -2.495 -0.026 1.00 96.56 105 GLY A O 1
ATOM 800 N N . ARG A 1 106 ? -14.055 -1.745 1.937 1.00 97.81 106 ARG A N 1
ATOM 801 C CA . ARG A 1 106 ? -13.857 -0.319 1.654 1.00 97.81 106 ARG A CA 1
ATOM 802 C C . ARG A 1 106 ? -12.401 0.057 1.901 1.00 97.81 106 ARG A C 1
ATOM 804 O O . ARG A 1 106 ? -11.943 0.019 3.038 1.00 97.81 106 ARG A O 1
ATOM 811 N N . ALA A 1 107 ? -11.692 0.473 0.855 1.00 98.19 107 ALA A N 1
ATOM 812 C CA . ALA A 1 107 ? -10.335 0.985 1.001 1.00 98.19 107 ALA A CA 1
ATOM 813 C C . ALA A 1 107 ? -10.354 2.408 1.582 1.00 98.19 107 ALA A C 1
ATOM 815 O O . ALA A 1 107 ? -11.164 3.250 1.170 1.00 98.19 107 ALA A O 1
ATOM 816 N N . LEU A 1 108 ? -9.453 2.683 2.523 1.00 97.88 108 LEU A N 1
ATOM 817 C CA . LEU A 1 108 ? -9.355 3.975 3.197 1.00 97.88 108 LEU A CA 1
ATOM 818 C C . LEU A 1 108 ? -7.980 4.599 2.977 1.00 97.88 108 LEU A C 1
ATOM 820 O O . LEU A 1 108 ? -6.968 4.002 3.323 1.00 97.88 108 LEU A O 1
ATOM 824 N N . VAL A 1 109 ? -7.941 5.822 2.461 1.00 96.62 109 VAL A N 1
ATOM 825 C CA . VAL A 1 109 ? -6.713 6.617 2.404 1.00 96.62 109 VAL A CA 1
ATOM 826 C C . VAL A 1 109 ? -6.378 7.103 3.807 1.00 96.62 109 VAL A C 1
ATOM 828 O O . VAL A 1 109 ? -7.212 7.717 4.482 1.00 96.62 109 VAL A O 1
ATOM 831 N N . ILE A 1 110 ? -5.152 6.837 4.234 1.00 93.38 110 ILE A N 1
ATOM 832 C CA . ILE A 1 110 ? -4.533 7.433 5.411 1.00 93.38 110 ILE A CA 1
ATOM 833 C C . ILE A 1 110 ? -3.514 8.458 4.924 1.00 93.38 110 ILE A C 1
ATOM 835 O O . ILE A 1 110 ? -2.683 8.158 4.074 1.00 93.38 110 ILE A O 1
ATOM 839 N N . GLU A 1 111 ? -3.604 9.672 5.454 1.00 90.06 111 GLU A N 1
ATOM 840 C CA . GLU A 1 111 ? -2.722 10.783 5.116 1.00 90.06 111 GLU A CA 1
ATOM 841 C C . GLU A 1 111 ? -2.383 11.587 6.374 1.00 90.06 111 GLU A C 1
ATOM 843 O O . GLU A 1 111 ? -3.209 11.700 7.283 1.00 90.06 111 GLU A O 1
ATOM 848 N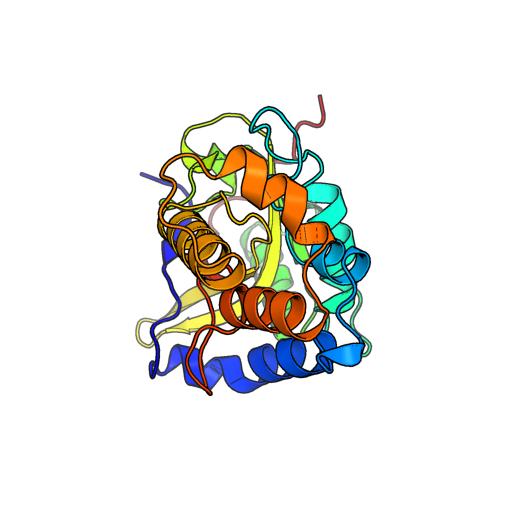 N . GLY A 1 112 ? -1.166 12.123 6.445 1.00 86.94 112 GLY A N 1
ATOM 849 C CA . GLY A 1 112 ? -0.679 12.822 7.630 1.00 86.94 112 GLY A CA 1
ATOM 850 C C . GLY A 1 112 ? 0.827 13.051 7.604 1.00 86.94 112 GLY A C 1
ATOM 851 O O . GLY A 1 112 ? 1.496 12.811 6.598 1.00 86.94 112 GLY A O 1
ATOM 852 N N . ARG A 1 113 ? 1.378 13.521 8.727 1.00 85.19 113 ARG A N 1
ATOM 853 C CA . ARG A 1 113 ? 2.834 13.651 8.871 1.00 85.19 113 ARG A CA 1
ATOM 854 C C . ARG A 1 113 ? 3.477 12.269 8.896 1.00 85.19 113 ARG A C 1
ATOM 856 O O . ARG A 1 113 ? 2.965 11.351 9.538 1.00 85.19 113 ARG A O 1
ATOM 863 N N . GLY A 1 114 ? 4.632 12.140 8.251 1.00 83.38 114 GLY A N 1
ATOM 864 C CA . GLY A 1 114 ? 5.392 10.898 8.181 1.00 83.38 114 GLY A CA 1
ATOM 865 C C . GLY A 1 114 ? 5.648 10.292 9.563 1.00 83.38 114 GLY A C 1
ATOM 866 O O . GLY A 1 114 ? 5.360 9.116 9.775 1.00 83.38 114 GLY A O 1
ATOM 867 N N . THR A 1 115 ? 6.043 11.119 10.533 1.00 82.38 115 THR A N 1
ATOM 868 C CA . THR A 1 115 ? 6.236 10.750 11.950 1.00 82.38 115 THR A CA 1
ATOM 869 C C . THR A 1 115 ? 4.988 10.220 12.670 1.00 82.38 115 THR A C 1
ATOM 871 O O . THR A 1 115 ? 5.105 9.635 13.749 1.00 82.38 115 THR A O 1
ATOM 874 N N . GLU A 1 116 ? 3.791 10.429 12.121 1.00 83.44 116 GLU A N 1
ATOM 875 C CA . GLU A 1 116 ? 2.520 10.057 12.750 1.00 83.44 116 GLU A CA 1
ATOM 876 C C . GLU A 1 116 ? 1.878 8.840 12.101 1.00 83.44 116 GLU A C 1
ATOM 878 O O . GLU A 1 116 ? 1.354 7.985 12.815 1.00 83.44 116 GLU A O 1
ATOM 883 N N . ILE A 1 117 ? 1.909 8.775 10.769 1.00 86.38 117 ILE A N 1
ATOM 884 C CA . ILE A 1 117 ? 1.185 7.754 10.007 1.00 86.38 117 ILE A CA 1
ATOM 885 C C . ILE A 1 117 ? 2.087 6.671 9.420 1.00 86.38 117 ILE A C 1
ATOM 887 O O . ILE A 1 117 ? 1.586 5.641 8.968 1.00 86.38 117 ILE A O 1
ATOM 891 N N . SER A 1 118 ? 3.402 6.885 9.396 1.00 85.62 118 SER A N 1
ATOM 892 C CA . SER A 1 118 ? 4.308 5.935 8.763 1.00 85.62 118 SER A CA 1
ATOM 893 C C . SER A 1 118 ? 4.740 4.850 9.734 1.00 85.62 118 SER A C 1
ATOM 895 O O . SER A 1 118 ? 4.926 5.078 10.929 1.00 85.62 118 SER A O 1
ATOM 897 N N . GLY A 1 119 ? 4.931 3.656 9.185 1.00 87.25 119 GLY A N 1
ATOM 898 C CA . GLY A 1 119 ? 5.534 2.542 9.896 1.00 87.25 119 GLY A CA 1
ATOM 899 C C . GLY A 1 119 ? 6.983 2.798 10.298 1.00 87.25 119 GLY A C 1
ATOM 900 O O . GLY A 1 119 ? 7.683 3.566 9.646 1.00 87.25 119 GLY A O 1
ATOM 901 N N . ASP A 1 120 ? 7.468 2.091 11.312 1.00 89.38 120 ASP A N 1
ATOM 902 C CA . ASP A 1 120 ? 8.860 2.145 11.784 1.00 89.38 120 ASP A CA 1
ATOM 903 C C . ASP A 1 120 ? 9.925 1.778 10.731 1.00 89.38 120 ASP A C 1
ATOM 905 O O . ASP A 1 120 ? 11.096 2.113 10.905 1.00 89.38 120 ASP A O 1
ATOM 909 N N . LYS A 1 121 ? 9.539 1.113 9.635 1.00 90.38 121 LYS A N 1
ATOM 910 C CA . LYS A 1 121 ? 10.414 0.812 8.483 1.00 90.38 121 LYS A CA 1
ATOM 911 C C . LYS A 1 121 ? 10.356 1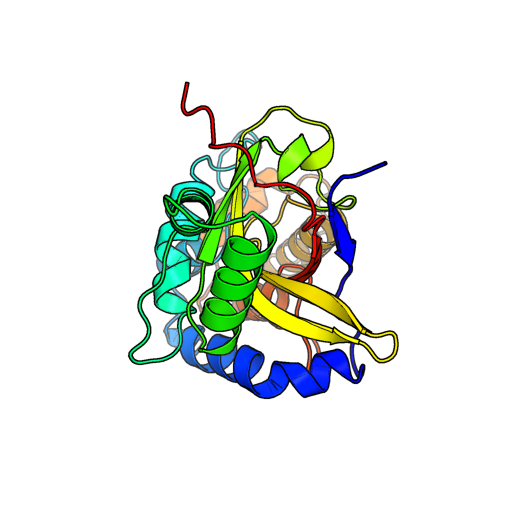.864 7.377 1.00 90.38 121 LYS A C 1
ATOM 913 O O . LYS A 1 121 ? 11.112 1.771 6.408 1.00 90.38 121 LYS A O 1
ATOM 918 N N . SER A 1 122 ? 9.465 2.840 7.497 1.00 85.69 122 SER A N 1
ATOM 919 C CA . SER A 1 122 ? 9.311 3.897 6.512 1.00 85.69 122 SER A CA 1
ATOM 920 C C . SER A 1 122 ? 10.387 4.958 6.677 1.00 85.69 122 SER A C 1
ATOM 922 O O . SER A 1 122 ? 10.632 5.454 7.776 1.00 85.69 122 SER A O 1
ATOM 924 N N . LYS A 1 123 ? 10.971 5.393 5.563 1.00 85.75 123 LYS A N 1
ATOM 925 C CA . LYS A 1 123 ? 11.881 6.537 5.533 1.00 85.75 123 LYS A CA 1
ATOM 926 C C . LYS A 1 123 ? 11.179 7.823 5.950 1.00 85.75 123 LYS A C 1
ATOM 928 O O . LYS A 1 123 ? 11.842 8.703 6.472 1.00 85.75 123 LYS A O 1
ATOM 933 N N . PHE A 1 124 ? 9.855 7.917 5.803 1.00 82.19 124 PHE A N 1
ATOM 934 C CA . PHE A 1 124 ? 9.061 9.065 6.249 1.00 82.19 124 PHE A CA 1
ATOM 935 C C . PHE A 1 124 ? 8.902 9.139 7.775 1.00 82.19 124 PHE A C 1
ATOM 937 O O . PHE A 1 124 ? 8.545 10.193 8.294 1.00 82.19 124 PHE A O 1
ATOM 944 N N . ALA A 1 125 ? 9.201 8.069 8.521 1.00 79.06 125 ALA A N 1
ATOM 945 C CA . ALA A 1 125 ? 9.000 8.022 9.973 1.00 79.06 125 ALA A CA 1
ATOM 946 C C . ALA A 1 125 ? 9.870 9.021 10.759 1.00 79.06 125 ALA A C 1
ATOM 948 O O . ALA A 1 125 ? 9.568 9.320 11.914 1.00 79.06 125 ALA A O 1
ATOM 949 N N . THR A 1 126 ? 10.937 9.543 10.150 1.00 75.00 126 THR A N 1
ATOM 950 C CA . THR A 1 126 ? 11.848 10.528 10.757 1.00 75.00 126 THR A CA 1
ATOM 951 C C . THR A 1 126 ? 11.680 11.941 10.207 1.00 75.00 126 THR A C 1
ATOM 953 O O . THR A 1 126 ? 12.322 12.861 10.710 1.00 75.00 126 THR A O 1
ATOM 956 N N . PHE A 1 127 ? 10.833 12.139 9.193 1.00 68.38 127 PHE A N 1
ATOM 957 C CA . PHE A 1 127 ? 10.616 13.442 8.571 1.00 68.38 127 PHE A CA 1
ATOM 958 C C . PHE A 1 127 ? 9.225 13.978 8.899 1.00 68.38 127 PHE A C 1
ATOM 960 O O . PHE A 1 127 ? 8.239 13.248 8.974 1.00 68.38 127 PHE A O 1
ATOM 967 N N . THR A 1 128 ? 9.129 15.297 9.042 1.00 68.31 128 THR A N 1
ATOM 968 C CA . THR A 1 128 ? 7.844 16.002 9.134 1.00 68.31 128 THR A CA 1
ATOM 969 C C . THR A 1 128 ? 7.146 16.125 7.780 1.00 68.31 128 THR A C 1
ATOM 971 O O . THR A 1 128 ? 6.078 16.734 7.706 1.00 68.31 128 THR A O 1
ATOM 974 N N . SER A 1 129 ? 7.734 15.557 6.720 1.00 75.06 129 SER A N 1
ATOM 975 C CA . SER A 1 129 ? 7.125 15.515 5.399 1.00 75.06 129 SER A CA 1
ATOM 976 C C . SER A 1 129 ? 5.806 14.756 5.441 1.00 75.06 129 SER A C 1
ATOM 978 O O . SER A 1 129 ? 5.561 13.884 6.277 1.00 75.06 129 SER A O 1
ATOM 980 N N . PHE A 1 130 ? 4.919 15.154 4.546 1.00 82.88 130 PHE A N 1
ATOM 981 C CA . PHE A 1 130 ? 3.612 14.553 4.403 1.00 82.88 130 PHE A CA 1
ATOM 982 C C . PHE A 1 130 ? 3.731 13.200 3.690 1.00 82.88 130 PHE A C 1
ATOM 984 O O . PHE A 1 130 ? 4.482 13.075 2.723 1.00 82.88 130 PHE A O 1
ATOM 991 N N . HIS A 1 131 ? 2.960 12.211 4.140 1.00 88.44 131 HIS A N 1
ATOM 992 C CA . HIS A 1 131 ? 2.835 10.915 3.478 1.00 88.44 131 HIS A CA 1
ATOM 993 C C . HIS A 1 131 ? 1.364 10.513 3.343 1.00 88.44 131 HIS A C 1
ATOM 995 O O . HIS A 1 131 ? 0.509 10.989 4.097 1.00 88.44 131 HIS A O 1
ATOM 1001 N N . ALA A 1 132 ? 1.070 9.629 2.393 1.00 91.44 132 ALA A N 1
ATOM 1002 C CA . ALA A 1 132 ? -0.242 9.020 2.252 1.00 91.44 132 ALA A CA 1
ATOM 1003 C C . ALA A 1 132 ? -0.155 7.633 1.612 1.0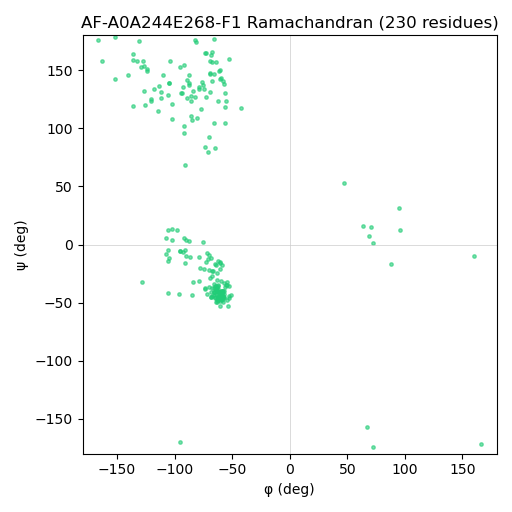0 91.44 132 ALA A C 1
ATOM 1005 O O . ALA A 1 132 ? 0.629 7.407 0.694 1.00 91.44 132 ALA A O 1
ATOM 1006 N N . PHE A 1 133 ? -0.999 6.718 2.082 1.00 94.62 133 PHE A N 1
ATOM 1007 C CA . PHE A 1 133 ? -1.122 5.358 1.559 1.00 94.62 133 PHE A CA 1
ATOM 1008 C C . PHE A 1 133 ? -2.542 4.822 1.786 1.00 94.62 133 PHE A C 1
ATOM 1010 O O . PHE A 1 133 ? -3.402 5.516 2.334 1.00 94.62 133 PHE A O 1
ATOM 1017 N N . VAL A 1 134 ? -2.826 3.598 1.337 1.00 97.62 134 VAL A N 1
ATOM 1018 C CA . VAL A 1 134 ? -4.181 3.022 1.376 1.00 97.62 134 VAL A CA 1
ATOM 1019 C C . VAL A 1 134 ? -4.245 1.863 2.365 1.00 97.62 134 VAL A C 1
ATOM 1021 O O . VAL A 1 134 ? -3.484 0.914 2.237 1.00 97.62 134 VAL A O 1
ATOM 1024 N N . LEU A 1 135 ? -5.177 1.890 3.317 1.00 97.88 135 LEU A N 1
ATOM 1025 C CA . LEU A 1 135 ? -5.548 0.746 4.156 1.00 97.88 135 LEU A CA 1
ATOM 1026 C C . LEU A 1 135 ? -6.663 -0.070 3.494 1.00 97.88 135 LEU A C 1
ATOM 1028 O O . LEU A 1 135 ? -7.581 0.489 2.891 1.00 97.88 135 LEU A O 1
ATOM 1032 N N . LEU A 1 136 ? -6.584 -1.396 3.615 1.00 98.06 136 LEU A N 1
ATOM 1033 C CA . LEU A 1 136 ? -7.342 -2.332 2.776 1.00 98.06 136 LEU A CA 1
ATOM 1034 C C . LEU A 1 136 ? -8.138 -3.390 3.540 1.00 98.06 136 LEU A C 1
ATOM 1036 O O . LEU A 1 136 ? -9.173 -3.834 3.044 1.00 98.06 136 LEU A O 1
ATOM 1040 N N . GLN A 1 137 ? -7.640 -3.831 4.694 1.00 97.06 137 GLN A N 1
ATOM 1041 C CA . GLN A 1 137 ? -8.249 -4.884 5.508 1.00 97.06 137 GLN A CA 1
ATOM 1042 C C . GLN A 1 137 ? -7.664 -4.841 6.923 1.00 97.06 137 GLN A C 1
ATOM 1044 O O . GLN A 1 137 ? -6.554 -4.343 7.111 1.00 97.06 137 GLN A O 1
ATOM 1049 N N . VAL A 1 138 ? -8.378 -5.384 7.907 1.00 96.06 138 VAL A N 1
ATOM 1050 C CA . VAL A 1 138 ? -7.838 -5.649 9.243 1.00 96.06 138 VAL A CA 1
ATOM 1051 C C . VAL A 1 138 ? -7.892 -7.138 9.512 1.00 96.06 138 VAL A C 1
ATOM 1053 O O . VAL A 1 138 ? -8.903 -7.795 9.278 1.00 96.06 138 VAL A O 1
ATOM 1056 N N . ILE A 1 139 ? -6.793 -7.665 10.022 1.00 93.12 139 ILE A N 1
ATOM 1057 C CA . ILE A 1 139 ? -6.683 -9.059 10.426 1.00 93.12 139 ILE A CA 1
ATOM 1058 C C . ILE A 1 139 ? -6.185 -9.130 11.857 1.00 93.12 139 ILE A C 1
ATOM 1060 O O . ILE A 1 139 ? -5.494 -8.235 12.341 1.00 93.12 139 ILE A O 1
ATOM 1064 N N . GLU A 1 140 ? -6.537 -10.210 12.525 1.00 91.00 140 GLU A N 1
ATOM 1065 C CA . GLU A 1 140 ? -6.089 -10.508 13.871 1.00 91.00 140 GLU A CA 1
ATOM 1066 C C . GLU A 1 140 ? -5.156 -11.718 13.796 1.00 91.00 140 GLU A C 1
ATOM 1068 O O . GLU A 1 140 ? -5.459 -12.685 13.095 1.00 91.00 140 GLU A O 1
ATOM 1073 N N . ASP A 1 141 ? -3.987 -11.636 14.431 1.00 83.75 141 ASP A N 1
ATOM 1074 C CA . ASP A 1 141 ? -3.095 -12.790 14.547 1.00 83.75 141 ASP A CA 1
ATOM 1075 C C . ASP A 1 141 ? -3.505 -13.710 15.712 1.00 83.75 141 ASP A C 1
ATOM 1077 O O . ASP A 1 141 ? -4.436 -13.423 16.466 1.00 83.75 141 ASP A O 1
ATOM 1081 N N . GLY A 1 142 ? -2.809 -14.840 15.865 1.00 77.31 142 GLY A N 1
ATOM 1082 C CA . GLY A 1 142 ? -3.105 -15.825 16.911 1.00 77.31 142 GLY A CA 1
ATOM 1083 C C . GLY A 1 142 ? -2.997 -15.294 18.349 1.00 77.31 142 GLY A C 1
ATOM 1084 O O . GLY A 1 142 ? -3.526 -15.921 19.262 1.00 77.31 142 GLY A O 1
ATOM 1085 N N . GLU A 1 143 ? -2.368 -14.133 18.560 1.00 83.62 143 GLU A N 1
ATOM 1086 C CA . GLU A 1 143 ? -2.230 -13.468 19.863 1.00 83.62 143 GLU A CA 1
ATOM 1087 C C . GLU A 1 143 ? -3.277 -12.363 20.077 1.00 83.62 143 GLU A C 1
ATOM 1089 O O . GLU A 1 143 ? -3.174 -11.562 21.008 1.00 83.62 143 GLU A O 1
ATOM 1094 N N . LYS A 1 144 ? -4.308 -12.308 19.226 1.00 85.50 144 LYS A N 1
ATOM 1095 C CA . LYS A 1 144 ? -5.335 -11.257 19.203 1.00 85.50 144 LYS A CA 1
ATOM 1096 C C . LYS A 1 144 ? -4.801 -9.866 18.862 1.00 85.50 144 LYS A C 1
ATOM 1098 O O . LYS A 1 144 ? -5.475 -8.854 19.087 1.00 85.50 144 LYS A O 1
ATOM 1103 N N . LYS A 1 145 ? -3.588 -9.772 18.311 1.00 90.00 145 LYS A N 1
ATOM 1104 C CA . LYS A 1 145 ? -3.038 -8.494 17.874 1.00 90.00 145 LYS A CA 1
ATOM 1105 C C . LYS A 1 145 ? -3.588 -8.162 16.494 1.00 90.00 145 LYS A C 1
ATOM 1107 O O . LYS A 1 145 ? -3.497 -8.941 15.546 1.00 90.00 145 LYS A O 1
ATOM 1112 N N . LYS A 1 146 ? -4.158 -6.962 16.386 1.00 92.94 146 LYS A N 1
ATOM 1113 C CA . LYS A 1 146 ? -4.729 -6.456 15.138 1.00 92.94 146 LYS A CA 1
ATOM 1114 C C . LYS A 1 146 ? -3.660 -5.828 14.257 1.00 92.94 146 LYS A C 1
ATOM 1116 O O . LYS A 1 146 ? -2.892 -4.970 14.694 1.00 92.94 146 LYS A O 1
ATOM 1121 N N . TRP A 1 147 ? -3.687 -6.225 12.997 1.00 95.50 147 TRP A N 1
ATOM 1122 C CA . TRP A 1 147 ? -2.839 -5.740 11.928 1.00 95.50 147 TRP A CA 1
ATOM 1123 C C . TRP A 1 147 ? -3.706 -5.135 10.832 1.00 95.50 147 TRP A C 1
ATOM 1125 O O . TRP A 1 147 ? -4.579 -5.793 10.268 1.00 95.50 147 TRP A O 1
ATOM 1135 N N . PHE A 1 148 ? -3.440 -3.877 10.507 1.00 96.62 148 PHE A N 1
ATOM 1136 C CA . PHE A 1 148 ? -4.022 -3.208 9.354 1.00 96.62 148 PHE A CA 1
ATOM 1137 C C . PHE A 1 148 ? -3.167 -3.530 8.138 1.00 96.62 148 PHE A C 1
ATOM 1139 O O . PHE A 1 148 ? -1.954 -3.346 8.172 1.00 96.62 148 PHE A O 1
ATOM 1146 N N . ILE A 1 149 ? -3.781 -4.008 7.067 1.00 97.38 149 ILE A N 1
ATOM 1147 C CA . ILE A 1 149 ? -3.095 -4.246 5.802 1.00 97.38 149 ILE A CA 1
ATOM 1148 C C . ILE A 1 149 ? -3.166 -2.977 4.973 1.00 97.38 149 ILE A C 1
ATOM 1150 O O . ILE A 1 149 ? -4.256 -2.448 4.751 1.00 97.38 149 ILE A O 1
ATOM 1154 N N . GLY A 1 150 ? -2.012 -2.493 4.529 1.00 97.25 150 GLY A N 1
ATOM 1155 C CA . GLY A 1 150 ? -1.901 -1.288 3.723 1.00 97.25 150 GLY A CA 1
ATOM 1156 C C . GLY A 1 150 ? -1.077 -1.499 2.462 1.00 97.25 150 GLY A C 1
ATOM 1157 O O . GLY A 1 150 ? -0.202 -2.360 2.424 1.00 97.25 150 GLY A O 1
ATOM 1158 N N . PHE A 1 151 ? -1.373 -0.697 1.446 1.00 97.31 151 PHE A N 1
ATOM 1159 C CA . PHE A 1 151 ? -0.622 -0.568 0.207 1.00 97.31 151 PHE A CA 1
ATOM 1160 C C . PHE A 1 151 ? -0.031 0.835 0.122 1.00 97.31 151 PHE A C 1
ATOM 1162 O O . PHE A 1 151 ? -0.770 1.821 0.047 1.00 97.31 151 PHE A O 1
ATOM 1169 N N . ASP A 1 152 ? 1.295 0.898 0.150 1.00 94.44 152 ASP A N 1
ATOM 1170 C CA . ASP A 1 152 ? 2.072 2.116 -0.033 1.00 94.44 152 ASP A CA 1
ATOM 1171 C C . ASP A 1 152 ? 2.637 2.113 -1.459 1.00 94.44 152 ASP A C 1
ATOM 1173 O O . ASP A 1 152 ? 3.506 1.290 -1.751 1.00 94.44 152 ASP A O 1
ATOM 1177 N N . PRO A 1 153 ? 2.132 2.958 -2.377 1.00 91.88 153 PRO A N 1
ATOM 1178 C CA . PRO A 1 153 ? 2.569 2.941 -3.771 1.00 91.88 153 PRO A CA 1
ATOM 1179 C C . PRO A 1 153 ? 3.986 3.505 -3.959 1.00 91.88 153 PRO A C 1
ATOM 1181 O O . PRO A 1 153 ? 4.510 3.460 -5.073 1.00 91.88 153 PRO A O 1
ATOM 1184 N N . ASP A 1 154 ? 4.599 4.064 -2.913 1.00 90.00 154 ASP A N 1
ATOM 1185 C CA . ASP A 1 154 ? 5.921 4.673 -2.970 1.00 90.00 154 ASP A CA 1
ATOM 1186 C C . ASP A 1 154 ? 7.046 3.636 -2.896 1.00 90.00 154 ASP A C 1
ATOM 1188 O O . ASP A 1 154 ? 7.346 3.046 -1.857 1.00 90.00 154 ASP A O 1
ATOM 1192 N N . VAL A 1 155 ? 7.721 3.451 -4.035 1.00 89.19 155 VAL A N 1
ATOM 1193 C CA . VAL A 1 155 ? 8.833 2.502 -4.180 1.00 89.19 155 VAL A CA 1
ATOM 1194 C C . VAL A 1 155 ? 10.078 2.928 -3.396 1.00 89.19 155 VAL A C 1
ATOM 1196 O O . VAL A 1 155 ? 11.003 2.140 -3.231 1.00 89.19 155 VAL A O 1
ATOM 1199 N N . SER A 1 156 ? 10.115 4.164 -2.895 1.00 85.50 156 SER A N 1
ATOM 1200 C CA . SER A 1 156 ? 11.147 4.679 -1.994 1.00 85.50 156 SER A CA 1
ATOM 1201 C C . SER A 1 156 ? 10.825 4.501 -0.522 1.00 85.50 156 SER A C 1
ATOM 1203 O O . SER A 1 156 ? 11.745 4.683 0.288 1.00 85.50 156 SER A O 1
ATOM 1205 N N . ALA A 1 157 ? 9.566 4.213 -0.168 1.00 86.69 157 ALA A N 1
ATOM 1206 C CA . ALA A 1 157 ? 9.065 4.341 1.198 1.00 86.69 157 ALA A CA 1
ATOM 1207 C C . ALA A 1 157 ? 9.910 3.567 2.204 1.00 86.69 157 ALA A C 1
ATOM 1209 O O . ALA A 1 157 ? 10.087 4.019 3.329 1.00 86.69 157 ALA A O 1
ATOM 1210 N N . THR A 1 158 ? 10.490 2.435 1.807 1.00 89.44 158 THR A N 1
ATOM 1211 C CA . THR A 1 158 ? 11.364 1.633 2.666 1.00 89.44 158 THR A CA 1
ATOM 1212 C C . THR A 1 158 ? 12.668 1.271 1.957 1.00 89.44 158 THR A C 1
ATOM 1214 O O . THR A 1 158 ? 12.893 1.594 0.787 1.00 89.44 158 THR A O 1
ATOM 1217 N N . THR A 1 159 ? 13.587 0.634 2.678 1.00 88.94 159 THR A N 1
ATOM 1218 C CA . THR A 1 159 ? 14.799 0.079 2.063 1.00 88.94 159 THR A CA 1
ATOM 1219 C C . THR A 1 159 ? 14.450 -1.103 1.163 1.00 88.94 159 THR A C 1
ATOM 1221 O O . THR A 1 159 ? 14.854 -1.111 0.009 1.00 88.94 159 THR A O 1
ATOM 1224 N N . GLU A 1 160 ? 13.601 -2.027 1.619 1.00 91.69 160 GLU A N 1
ATOM 1225 C CA . GLU A 1 160 ? 13.277 -3.246 0.863 1.00 91.69 160 GLU A CA 1
ATOM 1226 C C . GLU A 1 160 ? 12.514 -2.957 -0.440 1.00 91.69 160 GLU A C 1
ATOM 1228 O O . GLU A 1 160 ? 12.754 -3.605 -1.455 1.00 91.69 160 GLU A O 1
ATOM 1233 N N . THR A 1 161 ? 11.608 -1.972 -0.431 1.00 91.81 161 THR A N 1
ATOM 1234 C CA . THR A 1 161 ? 10.889 -1.526 -1.641 1.00 91.81 161 THR A CA 1
ATOM 1235 C C . THR A 1 161 ? 11.848 -0.915 -2.660 1.00 91.81 161 THR A C 1
ATOM 1237 O O . THR A 1 161 ? 11.811 -1.283 -3.834 1.00 91.81 161 THR A O 1
ATOM 1240 N N . ARG A 1 162 ? 12.764 -0.054 -2.199 1.00 90.50 162 ARG A N 1
ATOM 1241 C CA . ARG A 1 162 ? 13.769 0.589 -3.053 1.00 90.50 162 ARG A CA 1
ATOM 1242 C C . ARG A 1 162 ? 14.764 -0.415 -3.622 1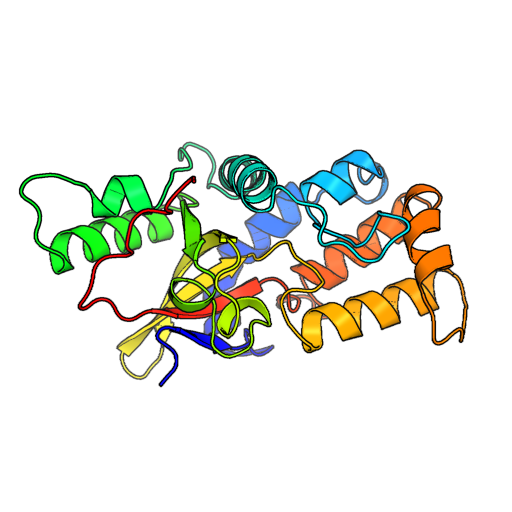.00 90.50 162 ARG A C 1
ATOM 1244 O O . ARG A 1 162 ? 15.131 -0.314 -4.788 1.00 90.50 162 ARG A O 1
ATOM 1251 N N . ASP A 1 163 ? 15.203 -1.374 -2.819 1.00 91.50 163 ASP A N 1
ATOM 1252 C CA . ASP A 1 163 ? 16.179 -2.371 -3.251 1.00 91.50 163 ASP A CA 1
ATOM 1253 C C . ASP A 1 163 ? 15.566 -3.317 -4.291 1.00 91.50 163 ASP A C 1
ATOM 1255 O O . ASP A 1 163 ? 16.201 -3.599 -5.311 1.00 91.50 163 ASP A O 1
ATOM 1259 N N . LEU A 1 164 ? 14.303 -3.727 -4.101 1.00 93.88 164 LEU A N 1
ATOM 1260 C CA . LEU A 1 164 ? 13.574 -4.492 -5.112 1.00 93.88 164 LEU A CA 1
ATOM 1261 C C . LEU A 1 164 ? 13.388 -3.681 -6.399 1.00 93.88 164 LEU A C 1
ATOM 1263 O O . LEU A 1 164 ? 13.685 -4.195 -7.475 1.00 93.88 164 LEU A O 1
ATOM 1267 N N . TRP A 1 165 ? 12.964 -2.418 -6.302 1.00 93.19 165 TRP A N 1
ATOM 1268 C CA . TRP A 1 165 ? 12.856 -1.524 -7.457 1.00 93.19 165 TRP A CA 1
ATOM 1269 C C . TRP A 1 165 ? 14.172 -1.454 -8.236 1.00 93.19 165 TRP A C 1
ATOM 1271 O O . TRP A 1 165 ? 14.207 -1.724 -9.434 1.00 93.19 165 TRP A O 1
ATOM 1281 N N . ASN A 1 166 ? 15.273 -1.161 -7.544 1.00 91.25 166 ASN A N 1
ATOM 1282 C CA . ASN A 1 166 ? 16.592 -1.048 -8.154 1.00 91.25 166 ASN A CA 1
ATOM 1283 C C . ASN A 1 166 ? 17.016 -2.351 -8.847 1.00 91.25 166 ASN A C 1
ATOM 1285 O O . ASN A 1 166 ? 17.562 -2.308 -9.948 1.00 91.25 166 ASN A O 1
ATOM 1289 N N . SER A 1 167 ? 16.755 -3.503 -8.223 1.00 93.88 167 SER A N 1
ATOM 1290 C CA . SER A 1 167 ? 17.019 -4.822 -8.812 1.00 93.88 167 SER A CA 1
ATOM 1291 C C . SER A 1 167 ? 16.205 -5.049 -10.092 1.00 93.88 167 SER A C 1
ATOM 1293 O O . SER A 1 167 ? 16.750 -5.460 -11.117 1.00 93.88 167 SER A O 1
ATOM 1295 N N . LEU A 1 168 ? 14.917 -4.702 -10.071 1.00 94.44 168 LEU A N 1
ATOM 1296 C CA . LEU A 1 168 ? 14.023 -4.839 -11.220 1.00 94.44 168 LEU A CA 1
ATOM 1297 C C . LEU A 1 168 ? 14.418 -3.920 -12.383 1.00 94.44 168 LEU A C 1
ATOM 1299 O O . LEU A 1 168 ? 14.415 -4.364 -13.527 1.00 94.44 168 LEU A O 1
ATOM 1303 N N . ILE A 1 169 ? 14.819 -2.675 -12.108 1.00 92.56 169 ILE A N 1
ATOM 1304 C CA . ILE A 1 169 ? 15.318 -1.748 -13.136 1.00 92.56 169 ILE A CA 1
ATOM 1305 C C . ILE A 1 169 ? 16.619 -2.262 -13.756 1.00 92.56 169 ILE A C 1
ATOM 1307 O O . ILE A 1 169 ? 16.762 -2.258 -14.978 1.00 92.56 169 ILE A O 1
ATOM 1311 N N . ARG A 1 170 ? 17.548 -2.776 -12.941 1.00 93.56 170 ARG A N 1
ATOM 1312 C CA . ARG A 1 170 ? 18.777 -3.404 -13.449 1.00 93.56 170 ARG A CA 1
ATOM 1313 C C . ARG A 1 170 ? 18.484 -4.573 -14.374 1.00 93.56 170 ARG A C 1
ATOM 1315 O O . ARG A 1 170 ? 19.090 -4.664 -15.437 1.00 93.56 170 ARG A O 1
ATOM 1322 N N . ALA A 1 171 ? 17.555 -5.439 -13.977 1.00 95.44 171 ALA A N 1
ATOM 1323 C CA . ALA A 1 171 ? 17.158 -6.591 -14.772 1.00 95.44 171 ALA A CA 1
ATOM 1324 C C . ALA A 1 171 ? 16.482 -6.169 -16.086 1.00 95.44 171 ALA A C 1
ATOM 1326 O O . ALA A 1 171 ? 16.856 -6.665 -17.145 1.00 95.44 171 ALA A O 1
ATOM 1327 N N . ALA A 1 172 ? 15.544 -5.218 -16.035 1.00 94.38 172 ALA A N 1
ATOM 1328 C CA . ALA A 1 172 ? 14.790 -4.757 -17.201 1.00 94.38 172 ALA A CA 1
ATOM 1329 C C . ALA A 1 172 ? 15.681 -4.127 -18.284 1.00 94.38 172 ALA A C 1
ATOM 1331 O O . ALA A 1 172 ? 15.432 -4.316 -19.471 1.00 94.38 172 ALA A O 1
ATOM 1332 N N . PHE A 1 173 ? 16.737 -3.419 -17.879 1.00 94.50 173 PHE A N 1
ATOM 1333 C CA . PHE A 1 173 ? 17.680 -2.778 -18.799 1.00 94.50 173 PHE A CA 1
ATOM 1334 C C . PHE A 1 173 ? 18.999 -3.537 -18.979 1.00 94.50 173 PHE A C 1
ATOM 1336 O O . PHE A 1 173 ? 19.893 -3.042 -19.663 1.00 94.50 173 PHE A O 1
ATOM 1343 N N . ASN A 1 174 ? 19.139 -4.720 -18.368 1.00 95.06 174 ASN A N 1
ATOM 1344 C CA . ASN A 1 174 ? 20.372 -5.511 -18.357 1.00 95.06 174 ASN A CA 1
ATOM 1345 C C . ASN A 1 174 ? 21.621 -4.670 -18.004 1.00 95.06 174 ASN A C 1
ATOM 1347 O O . ASN A 1 174 ? 22.606 -4.634 -18.742 1.00 95.06 174 ASN A O 1
ATOM 1351 N N . THR A 1 175 ? 21.562 -3.947 -16.883 1.00 92.88 175 THR A N 1
ATOM 1352 C CA . THR A 1 175 ? 22.602 -2.994 -16.463 1.00 92.88 175 THR A CA 1
ATOM 1353 C C . THR A 1 175 ? 23.161 -3.295 -15.073 1.00 92.88 175 THR A C 1
ATOM 1355 O O . THR A 1 175 ? 22.462 -3.781 -14.182 1.00 92.88 175 THR A O 1
ATOM 1358 N N . GLN A 1 176 ? 24.435 -2.954 -14.866 1.00 92.00 176 GLN A N 1
ATOM 1359 C CA . GLN A 1 176 ? 25.123 -3.027 -13.572 1.00 92.00 176 GLN A CA 1
ATOM 1360 C C . GLN A 1 176 ? 25.381 -1.641 -12.951 1.00 92.00 176 GLN A C 1
ATOM 1362 O O . GLN A 1 176 ? 25.973 -1.547 -11.879 1.00 92.00 176 GLN A O 1
ATOM 1367 N N . ASP A 1 177 ? 24.875 -0.560 -13.552 1.00 88.12 177 ASP A N 1
ATOM 1368 C CA . ASP A 1 177 ? 25.149 0.819 -13.118 1.00 88.12 177 ASP A CA 1
ATOM 1369 C C . ASP A 1 177 ? 24.655 1.111 -11.705 1.00 88.12 177 ASP A C 1
ATOM 1371 O O . ASP A 1 177 ? 23.470 0.970 -11.427 1.00 88.12 177 ASP A O 1
ATOM 1375 N N . VAL A 1 178 ? 25.523 1.556 -10.798 1.00 80.94 178 VAL A N 1
ATOM 1376 C CA . VAL A 1 178 ? 25.132 1.893 -9.415 1.00 80.94 178 VAL A CA 1
ATOM 1377 C C . VAL A 1 178 ? 24.097 3.028 -9.392 1.00 80.94 178 VAL A C 1
ATOM 1379 O O . VAL A 1 178 ? 23.069 2.906 -8.727 1.00 80.94 178 VAL A O 1
ATOM 1382 N N . GLU A 1 179 ? 24.321 4.061 -10.205 1.00 83.62 179 GLU A N 1
ATOM 1383 C CA . GLU A 1 179 ? 23.430 5.210 -10.364 1.00 83.62 179 GLU A CA 1
ATOM 1384 C C . GLU A 1 179 ? 22.322 4.927 -11.385 1.00 83.62 179 GLU A C 1
ATOM 1386 O O . GLU A 1 179 ? 22.544 4.893 -12.598 1.00 83.62 179 GLU A O 1
ATOM 1391 N N . LEU A 1 180 ? 21.095 4.748 -10.891 1.00 82.69 180 LEU A N 1
ATOM 1392 C CA . LEU A 1 180 ? 19.949 4.366 -11.723 1.00 82.69 180 LEU A CA 1
ATOM 1393 C C . LEU A 1 180 ? 19.163 5.548 -12.303 1.00 82.69 180 LEU A C 1
ATOM 1395 O O . LEU A 1 180 ? 18.172 5.327 -12.990 1.00 82.69 180 LEU A O 1
ATOM 1399 N N . GLY A 1 181 ? 19.595 6.796 -12.085 1.00 81.19 181 GLY A N 1
ATOM 1400 C CA . GLY A 1 181 ? 18.852 7.993 -12.506 1.00 81.19 181 GLY A CA 1
ATOM 1401 C C . GLY A 1 181 ? 18.464 8.000 -13.991 1.00 81.19 181 GLY A C 1
ATOM 1402 O O . GLY A 1 181 ? 17.303 8.236 -14.323 1.00 81.19 181 GLY A O 1
ATOM 1403 N N . LYS A 1 182 ? 19.403 7.659 -14.887 1.00 82.44 182 LYS A N 1
ATOM 1404 C CA . LYS A 1 182 ? 19.129 7.574 -16.334 1.00 82.44 182 LYS A CA 1
ATOM 1405 C C . LYS A 1 182 ? 18.171 6.430 -16.693 1.00 82.44 182 LYS A C 1
ATOM 1407 O O . LYS A 1 182 ? 17.318 6.604 -17.555 1.00 82.44 182 LYS A O 1
ATOM 1412 N N . TRP A 1 183 ? 18.278 5.292 -16.007 1.00 87.06 183 TRP A N 1
ATOM 1413 C CA . TRP A 1 183 ? 17.452 4.106 -16.256 1.00 87.06 183 TRP A CA 1
ATOM 1414 C C . TRP A 1 183 ? 16.024 4.303 -15.750 1.00 87.06 183 TRP A C 1
ATOM 1416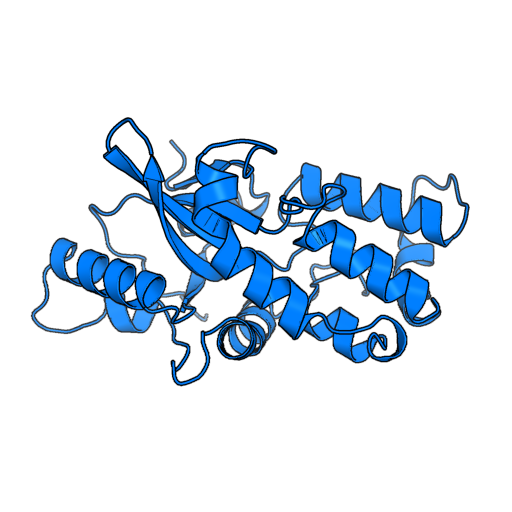 O O . TRP A 1 183 ? 15.065 3.952 -16.429 1.00 87.06 183 TRP A O 1
ATOM 1426 N N . ASN A 1 184 ? 15.866 4.963 -14.604 1.00 84.50 184 ASN A N 1
ATOM 1427 C CA . ASN A 1 184 ? 14.560 5.351 -14.085 1.00 84.50 184 ASN A CA 1
ATOM 1428 C C . ASN A 1 184 ? 13.800 6.259 -15.071 1.00 84.50 184 ASN A C 1
ATOM 1430 O O . ASN A 1 184 ? 12.602 6.078 -15.276 1.00 84.50 184 ASN A O 1
ATOM 1434 N N . ALA A 1 185 ? 14.493 7.193 -15.736 1.00 82.75 185 ALA A N 1
ATOM 1435 C CA . ALA A 1 185 ? 13.892 8.053 -16.760 1.00 82.75 185 ALA A CA 1
ATOM 1436 C C . ALA A 1 185 ? 13.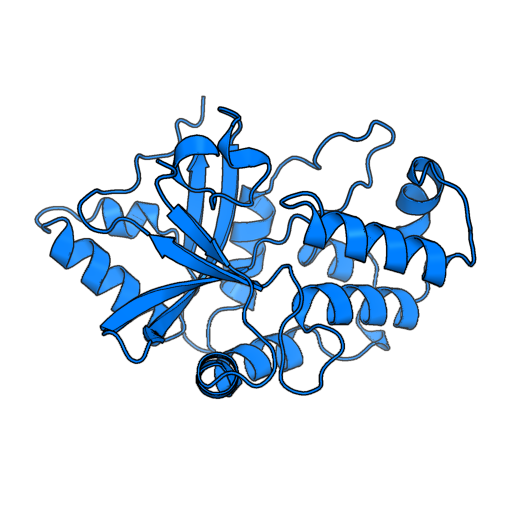449 7.289 -18.027 1.00 82.75 185 ALA A C 1
ATOM 1438 O O . ALA A 1 185 ? 12.566 7.761 -18.747 1.00 82.75 185 ALA A O 1
ATOM 1439 N N . GLN A 1 186 ? 14.038 6.116 -18.277 1.00 88.06 186 GLN A N 1
ATOM 1440 C CA . GLN A 1 186 ? 13.739 5.245 -19.416 1.00 88.06 186 GLN A CA 1
ATOM 1441 C C . GLN A 1 186 ? 12.644 4.213 -19.123 1.00 88.06 186 GLN A C 1
ATOM 1443 O O . GLN A 1 186 ? 12.221 3.509 -20.032 1.00 88.06 186 GLN A O 1
ATOM 1448 N N . VAL A 1 187 ? 12.131 4.115 -17.888 1.00 89.12 187 VAL A N 1
ATOM 1449 C CA . VAL A 1 187 ? 11.060 3.153 -17.542 1.00 89.12 187 VAL A CA 1
ATOM 1450 C C . VAL A 1 187 ? 9.843 3.300 -18.456 1.00 89.12 187 VAL A C 1
ATOM 1452 O O . VAL A 1 187 ? 9.229 2.305 -18.821 1.00 89.12 187 VAL A O 1
ATOM 1455 N N . LYS A 1 188 ? 9.527 4.527 -18.879 1.00 88.69 188 LYS A N 1
ATOM 1456 C CA . LYS A 1 188 ? 8.440 4.820 -19.827 1.00 88.69 188 LYS A CA 1
ATOM 1457 C C . LYS A 1 188 ? 8.599 4.159 -21.202 1.00 88.69 188 LYS A C 1
ATOM 1459 O O . LYS A 1 188 ? 7.609 4.031 -21.913 1.00 88.69 188 LYS A O 1
ATOM 1464 N N . ASP A 1 189 ? 9.824 3.778 -21.557 1.00 90.56 189 ASP A N 1
ATOM 1465 C CA . ASP A 1 189 ? 10.185 3.189 -22.845 1.00 90.56 189 ASP A CA 1
ATOM 1466 C C . ASP A 1 189 ? 10.193 1.647 -22.788 1.00 90.56 189 ASP A C 1
ATOM 1468 O O . ASP A 1 189 ? 10.361 0.992 -23.816 1.00 90.56 189 ASP A O 1
ATOM 1472 N N . LEU A 1 190 ? 10.004 1.051 -21.600 1.00 92.69 190 LEU A N 1
ATOM 1473 C CA . LEU A 1 190 ? 9.859 -0.395 -21.446 1.00 92.69 190 LEU A CA 1
ATOM 1474 C C . LEU A 1 190 ? 8.578 -0.891 -22.121 1.00 92.69 190 LEU A C 1
ATOM 1476 O O . LEU A 1 190 ? 7.537 -0.229 -22.108 1.00 92.69 190 LEU A O 1
ATOM 1480 N N . ASP A 1 191 ? 8.638 -2.107 -22.664 1.00 95.38 191 ASP A N 1
ATOM 1481 C CA . ASP A 1 191 ? 7.449 -2.745 -23.207 1.00 95.38 191 ASP A CA 1
ATOM 1482 C C . ASP A 1 191 ? 6.432 -3.103 -22.106 1.00 95.38 191 ASP A C 1
ATOM 1484 O O . ASP A 1 191 ? 6.715 -3.133 -20.904 1.00 95.38 191 ASP A O 1
ATOM 1488 N N . ARG A 1 192 ? 5.207 -3.403 -22.540 1.00 95.69 192 ARG A N 1
ATOM 1489 C CA . ARG A 1 192 ? 4.073 -3.658 -21.645 1.00 95.69 192 ARG A CA 1
ATOM 1490 C C . ARG A 1 192 ? 4.271 -4.892 -20.757 1.00 95.69 192 ARG A C 1
ATOM 1492 O O . ARG A 1 192 ? 3.767 -4.912 -19.636 1.00 95.69 192 ARG A O 1
ATOM 1499 N N . ASN A 1 193 ? 5.003 -5.907 -21.224 1.00 95.94 193 ASN A N 1
ATOM 1500 C CA . ASN A 1 193 ? 5.302 -7.097 -20.426 1.00 95.94 193 ASN A CA 1
ATOM 1501 C C . ASN A 1 193 ? 6.313 -6.771 -19.328 1.00 95.94 193 ASN A C 1
ATOM 1503 O O . ASN A 1 193 ? 6.117 -7.183 -18.187 1.00 95.94 193 ASN A O 1
ATOM 1507 N N . ALA A 1 194 ? 7.354 -6.002 -19.648 1.00 95.44 194 ALA A N 1
ATOM 1508 C CA . ALA A 1 194 ? 8.331 -5.549 -18.666 1.00 95.44 194 ALA A CA 1
ATOM 1509 C C . ALA A 1 194 ? 7.675 -4.658 -17.597 1.00 95.44 194 ALA A C 1
ATOM 1511 O O . ALA A 1 194 ? 7.840 -4.911 -16.402 1.00 95.44 194 ALA A O 1
ATOM 1512 N N . LEU A 1 195 ? 6.856 -3.680 -18.004 1.00 94.69 195 LEU A N 1
ATOM 1513 C CA . LEU A 1 195 ? 6.103 -2.828 -17.075 1.00 94.69 195 LEU A CA 1
ATOM 1514 C C . LEU A 1 195 ? 5.175 -3.645 -16.170 1.00 94.69 195 LEU A C 1
ATOM 1516 O O . LEU A 1 195 ? 5.183 -3.463 -14.950 1.00 94.69 195 LEU A O 1
ATOM 1520 N N . HIS A 1 196 ? 4.404 -4.571 -16.749 1.00 95.56 196 HIS A N 1
ATOM 1521 C CA . HIS A 1 196 ? 3.509 -5.445 -15.989 1.00 95.56 196 HIS A CA 1
ATOM 1522 C C . HIS A 1 196 ? 4.268 -6.358 -15.029 1.00 95.56 196 HIS A C 1
ATOM 1524 O O . HIS A 1 196 ? 3.837 -6.525 -13.889 1.00 95.56 196 HIS A O 1
ATOM 1530 N N . GLY A 1 197 ? 5.411 -6.903 -15.451 1.00 95.56 197 GLY A N 1
ATOM 1531 C CA . GLY A 1 197 ? 6.269 -7.743 -14.621 1.00 95.56 197 GLY A CA 1
ATOM 1532 C C . GLY A 1 197 ? 6.819 -6.990 -13.411 1.00 95.56 197 GLY A C 1
ATOM 1533 O O . GLY A 1 197 ? 6.725 -7.488 -12.287 1.00 95.56 197 GLY A O 1
ATOM 1534 N N . ILE A 1 198 ? 7.320 -5.766 -13.612 1.00 95.25 198 ILE A N 1
ATOM 1535 C CA . ILE A 1 198 ? 7.789 -4.894 -12.524 1.00 95.25 198 ILE A CA 1
ATOM 1536 C C . ILE A 1 198 ? 6.637 -4.590 -11.565 1.00 95.25 198 ILE A C 1
ATOM 1538 O O . ILE A 1 198 ? 6.752 -4.820 -10.361 1.00 95.25 198 ILE A O 1
ATOM 1542 N N . LEU A 1 199 ? 5.512 -4.113 -12.100 1.00 94.75 199 LEU A N 1
ATOM 1543 C CA . LEU A 1 199 ? 4.336 -3.739 -11.320 1.00 94.75 199 LEU A CA 1
ATOM 1544 C C . LEU A 1 199 ? 3.811 -4.910 -10.479 1.00 94.75 199 LEU A C 1
ATOM 1546 O O . LEU A 1 199 ? 3.614 -4.785 -9.269 1.00 94.75 199 LEU A O 1
ATOM 1550 N N . THR A 1 200 ? 3.636 -6.066 -11.116 1.00 95.56 200 THR A N 1
ATOM 1551 C CA . THR A 1 200 ? 3.183 -7.297 -10.469 1.00 95.56 200 THR A CA 1
ATOM 1552 C C . THR A 1 200 ? 4.162 -7.718 -9.384 1.00 95.56 200 THR A C 1
ATOM 1554 O O . THR A 1 200 ? 3.740 -7.965 -8.262 1.00 95.56 200 THR A O 1
ATOM 1557 N N . THR A 1 201 ? 5.467 -7.729 -9.654 1.00 96.06 201 THR A N 1
ATOM 1558 C CA . THR A 1 201 ? 6.464 -8.155 -8.660 1.00 96.06 201 THR A CA 1
ATOM 1559 C C . THR A 1 201 ? 6.497 -7.225 -7.445 1.00 96.06 201 THR A C 1
ATOM 1561 O O . THR A 1 201 ? 6.576 -7.690 -6.309 1.00 96.06 201 THR A O 1
ATOM 1564 N N . MET A 1 202 ? 6.373 -5.913 -7.649 1.00 95.94 202 MET A N 1
ATOM 1565 C CA . MET A 1 202 ? 6.379 -4.935 -6.555 1.00 95.94 202 MET A CA 1
ATOM 1566 C C . MET A 1 202 ? 5.164 -5.066 -5.620 1.00 95.94 202 MET A C 1
ATOM 1568 O O . MET A 1 202 ? 5.287 -4.843 -4.414 1.00 95.94 202 MET A O 1
ATOM 1572 N N . ILE A 1 203 ? 3.999 -5.438 -6.157 1.00 95.88 203 ILE A N 1
ATOM 1573 C CA . ILE A 1 203 ? 2.731 -5.498 -5.409 1.00 95.88 203 ILE A CA 1
ATOM 1574 C C . ILE A 1 203 ? 2.429 -6.908 -4.901 1.00 95.88 203 ILE A C 1
ATOM 1576 O O . ILE A 1 203 ? 1.983 -7.090 -3.770 1.00 95.88 203 ILE A O 1
ATOM 1580 N N . LEU A 1 204 ? 2.662 -7.911 -5.738 1.00 94.94 204 LEU A N 1
ATOM 1581 C CA . LEU A 1 204 ? 2.280 -9.304 -5.527 1.00 94.94 204 LEU A CA 1
ATOM 1582 C C . LEU A 1 204 ? 3.464 -10.217 -5.203 1.00 94.94 204 LEU A C 1
ATOM 1584 O O . LEU A 1 204 ? 3.246 -11.356 -4.805 1.00 94.94 204 LEU A O 1
ATOM 1588 N N . GLY A 1 205 ? 4.693 -9.715 -5.304 1.00 92.31 205 GLY A N 1
ATOM 1589 C CA . GLY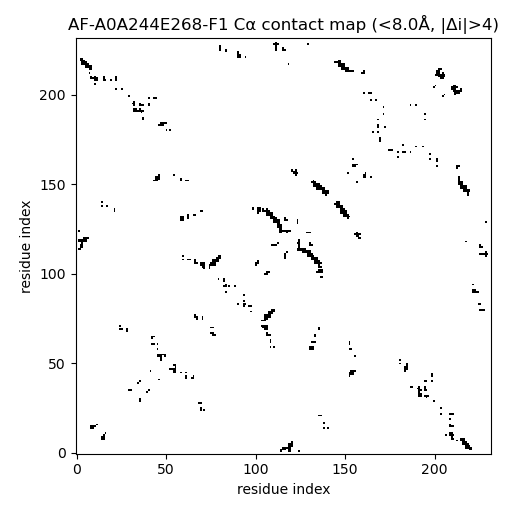 A 1 205 ? 5.892 -10.482 -4.998 1.00 92.31 205 GLY A CA 1
ATOM 1590 C C . GLY A 1 205 ? 6.184 -11.538 -6.062 1.00 92.31 205 GLY A C 1
ATOM 1591 O O . GLY A 1 205 ? 5.531 -11.611 -7.102 1.00 92.31 205 GLY A O 1
ATOM 1592 N N . ALA A 1 206 ? 7.197 -12.359 -5.793 1.00 83.56 206 ALA A N 1
ATOM 1593 C CA . ALA A 1 206 ? 7.617 -13.436 -6.689 1.00 83.56 206 ALA A CA 1
ATOM 1594 C C . ALA A 1 206 ? 6.844 -14.751 -6.468 1.00 83.56 206 ALA A C 1
ATOM 1596 O O . ALA A 1 206 ? 6.981 -15.686 -7.254 1.00 83.56 206 ALA A O 1
ATOM 1597 N N . THR A 1 207 ? 6.058 -14.856 -5.391 1.00 78.44 207 THR A N 1
ATOM 1598 C CA . THR A 1 207 ? 5.327 -16.081 -5.047 1.00 78.44 207 THR A CA 1
ATOM 1599 C C . THR A 1 207 ? 3.889 -16.038 -5.566 1.00 78.44 207 THR A C 1
ATOM 1601 O O . THR A 1 207 ? 3.272 -14.983 -5.707 1.00 78.44 207 THR A O 1
ATOM 1604 N N . ALA A 1 208 ? 3.316 -17.214 -5.837 1.00 75.31 208 ALA A N 1
ATOM 1605 C CA . ALA A 1 208 ? 1.953 -17.322 -6.360 1.00 75.31 208 ALA A CA 1
ATOM 1606 C C . ALA A 1 208 ? 0.877 -16.880 -5.349 1.00 75.31 208 ALA A C 1
ATOM 1608 O O . ALA A 1 208 ? -0.195 -16.426 -5.758 1.00 75.31 208 ALA A O 1
ATOM 1609 N N . SER A 1 209 ? 1.155 -16.993 -4.048 1.00 77.81 209 SER A N 1
ATOM 1610 C CA . SER A 1 209 ? 0.223 -16.688 -2.955 1.00 77.81 209 SER A CA 1
ATOM 1611 C C . SER A 1 209 ? 0.515 -15.378 -2.222 1.00 77.81 209 SER A C 1
ATOM 1613 O O . SER A 1 209 ? -0.340 -14.931 -1.462 1.00 77.81 209 SER A O 1
ATOM 1615 N N . GLY A 1 210 ? 1.672 -14.757 -2.453 1.00 84.81 210 GLY A N 1
ATOM 1616 C CA . GLY A 1 210 ? 2.162 -13.687 -1.593 1.00 84.81 210 GLY A CA 1
ATOM 1617 C C . GLY A 1 210 ? 1.854 -12.274 -2.033 1.00 84.81 210 GLY A C 1
ATOM 1618 O O . GLY A 1 210 ? 1.051 -12.002 -2.931 1.00 84.81 210 GLY A O 1
ATOM 1619 N N . PHE A 1 211 ? 2.508 -11.368 -1.322 1.00 94.44 211 PHE A N 1
ATOM 1620 C CA . PHE A 1 211 ? 2.537 -9.948 -1.602 1.00 94.44 211 PHE A CA 1
ATOM 1621 C C . PHE A 1 211 ? 3.980 -9.479 -1.753 1.00 94.44 211 PHE A C 1
ATOM 1623 O O . PHE A 1 211 ? 4.907 -10.027 -1.156 1.00 94.44 211 PHE A O 1
ATOM 1630 N N . GLY A 1 212 ? 4.153 -8.444 -2.563 1.00 95.00 212 GLY A N 1
ATOM 1631 C CA . GLY A 1 212 ? 5.403 -7.719 -2.686 1.00 95.00 212 GLY A CA 1
ATOM 1632 C C . GLY A 1 212 ? 5.552 -6.694 -1.560 1.00 95.00 212 GLY A C 1
ATOM 1633 O O . GLY A 1 212 ? 4.628 -6.475 -0.772 1.00 95.00 212 GLY A O 1
ATOM 1634 N N . PRO A 1 213 ? 6.710 -6.025 -1.475 1.00 94.56 213 PRO A N 1
ATOM 1635 C CA . PRO A 1 213 ? 7.057 -5.185 -0.334 1.00 94.56 213 PRO A CA 1
ATOM 1636 C C . PRO A 1 213 ? 6.239 -3.890 -0.226 1.00 94.56 213 PRO A C 1
ATOM 1638 O O . PRO A 1 213 ? 6.364 -3.204 0.792 1.00 94.56 213 PRO A O 1
ATOM 1641 N N . LEU A 1 214 ? 5.431 -3.546 -1.237 1.00 95.56 214 LEU A N 1
ATOM 1642 C CA . LEU A 1 214 ? 4.510 -2.405 -1.188 1.00 95.56 214 LEU A CA 1
ATOM 1643 C C . LEU A 1 214 ? 3.236 -2.697 -0.386 1.00 95.56 214 LEU A C 1
ATOM 1645 O O . LEU A 1 214 ? 2.576 -1.762 0.062 1.00 95.56 214 LEU A O 1
ATOM 1649 N N . VAL A 1 215 ? 2.885 -3.972 -0.183 1.00 96.56 215 VAL A N 1
ATOM 1650 C CA . VAL A 1 215 ? 1.770 -4.358 0.690 1.00 96.56 215 VAL A CA 1
ATOM 1651 C C . VAL A 1 215 ? 2.332 -4.845 2.020 1.00 96.56 215 VAL A C 1
ATOM 1653 O O . VAL A 1 215 ? 3.135 -5.775 2.087 1.00 96.56 215 VAL A O 1
ATOM 1656 N N . ARG A 1 216 ? 1.931 -4.181 3.101 1.00 95.44 216 ARG A N 1
ATOM 1657 C CA . ARG A 1 216 ? 2.502 -4.371 4.438 1.00 95.44 216 ARG A CA 1
ATOM 1658 C C . ARG A 1 216 ? 1.424 -4.441 5.498 1.00 95.44 216 ARG A C 1
ATOM 1660 O O . ARG A 1 216 ? 0.283 -4.033 5.285 1.00 95.44 216 ARG A O 1
ATOM 1667 N N . ARG A 1 217 ? 1.818 -4.931 6.668 1.00 94.94 217 ARG A N 1
ATOM 1668 C CA . ARG A 1 217 ? 0.988 -4.926 7.870 1.00 94.94 217 ARG A CA 1
ATOM 1669 C C . ARG A 1 217 ? 1.461 -3.859 8.846 1.00 94.94 217 ARG A C 1
ATOM 1671 O O . ARG A 1 217 ? 2.663 -3.695 9.049 1.00 94.94 217 ARG A O 1
ATOM 1678 N N . TYR A 1 218 ? 0.501 -3.179 9.457 1.00 95.06 218 TYR A N 1
ATOM 1679 C CA . TYR A 1 218 ? 0.695 -2.051 10.356 1.00 95.06 218 TYR A CA 1
ATOM 1680 C C . TYR A 1 218 ? -0.023 -2.326 11.683 1.00 95.06 218 TYR A C 1
ATOM 1682 O O . TYR A 1 218 ? -1.242 -2.506 11.695 1.00 95.06 218 TYR A O 1
ATOM 1690 N N . ALA A 1 219 ? 0.702 -2.358 12.801 1.00 93.81 219 ALA A N 1
ATOM 1691 C CA . ALA A 1 219 ? 0.085 -2.332 14.126 1.00 93.81 219 ALA A CA 1
ATOM 1692 C C . ALA A 1 219 ? -0.016 -0.870 14.572 1.00 93.81 219 ALA A C 1
ATOM 1694 O O . ALA A 1 219 ? 0.979 -0.251 14.952 1.00 93.81 219 ALA A O 1
ATOM 1695 N N . ILE A 1 220 ? -1.220 -0.315 14.452 1.00 92.31 220 ILE A N 1
ATOM 1696 C CA . ILE A 1 220 ? -1.510 1.097 14.712 1.00 92.31 220 ILE A CA 1
ATOM 1697 C C . ILE A 1 220 ? -1.962 1.268 16.169 1.00 92.31 220 ILE A C 1
ATOM 1699 O O . ILE A 1 220 ? -2.794 0.495 16.648 1.00 92.31 220 ILE A O 1
ATOM 1703 N N . ASP A 1 221 ? -1.450 2.287 16.870 1.00 89.38 221 ASP A N 1
ATOM 1704 C CA . ASP A 1 221 ? -1.952 2.679 18.195 1.00 89.38 221 ASP A CA 1
ATOM 1705 C C . ASP A 1 221 ? -3.393 3.209 18.095 1.00 89.38 221 ASP A C 1
ATOM 1707 O O . ASP A 1 221 ? -3.643 4.334 17.659 1.00 89.38 221 ASP A O 1
ATOM 1711 N N . ARG A 1 222 ? -4.353 2.384 18.525 1.00 90.50 222 ARG A N 1
ATOM 1712 C CA . ARG A 1 222 ? -5.792 2.687 18.483 1.00 90.50 222 ARG A CA 1
ATOM 1713 C C . ARG A 1 222 ? -6.305 3.435 19.718 1.00 90.50 222 ARG A C 1
ATOM 1715 O O . ARG A 1 222 ? -7.501 3.692 19.823 1.00 90.50 222 ARG A O 1
ATOM 1722 N N . THR A 1 223 ? -5.433 3.792 20.662 1.00 88.19 223 THR A N 1
ATOM 1723 C CA . THR A 1 223 ? -5.825 4.591 21.839 1.00 88.19 223 THR A CA 1
ATOM 1724 C C . THR A 1 223 ? -5.963 6.080 21.518 1.00 88.19 223 THR A C 1
ATOM 1726 O O . THR A 1 223 ? -6.496 6.847 22.320 1.00 88.19 223 THR A O 1
ATOM 1729 N N . LYS A 1 224 ? -5.520 6.495 20.326 1.00 82.75 224 LYS A N 1
ATOM 1730 C CA . LYS A 1 224 ? -5.523 7.881 19.854 1.00 82.75 224 LYS A CA 1
ATOM 1731 C C . LYS A 1 224 ? -6.205 7.982 18.495 1.00 82.75 224 LYS A C 1
ATOM 1733 O O . LYS A 1 224 ? -6.318 7.000 17.763 1.00 82.75 224 LYS A O 1
ATOM 1738 N N . GLY A 1 225 ? -6.675 9.181 18.163 1.00 79.19 225 GLY A N 1
ATOM 1739 C CA . GLY A 1 225 ? -7.024 9.508 16.783 1.00 79.19 225 GLY A CA 1
ATOM 1740 C C . GLY A 1 225 ? -5.764 9.700 15.938 1.00 79.19 225 GLY A C 1
ATOM 1741 O O . GLY A 1 225 ? -4.670 9.882 16.472 1.00 79.19 225 GLY A O 1
ATOM 1742 N N . LEU A 1 226 ? -5.932 9.694 14.618 1.00 73.62 226 LEU A N 1
ATOM 1743 C CA . LEU A 1 226 ? -4.926 10.249 13.720 1.00 73.62 226 LEU A CA 1
ATOM 1744 C C . LEU A 1 226 ? -5.189 11.751 13.595 1.00 73.62 226 LEU A C 1
ATOM 1746 O O . LEU A 1 226 ? -6.313 12.157 13.283 1.00 73.62 226 LEU A O 1
ATOM 1750 N N . GLU A 1 227 ? -4.176 12.558 13.912 1.00 62.62 227 GLU A N 1
ATOM 1751 C CA . GLU A 1 227 ? -4.255 14.013 13.780 1.00 62.62 227 GLU A CA 1
ATOM 1752 C C . GLU A 1 227 ? -4.533 14.378 12.315 1.00 62.62 227 GLU A C 1
ATOM 1754 O O . GLU A 1 227 ? -4.049 13.696 11.404 1.00 62.62 227 GLU A O 1
ATOM 1759 N N . PRO A 1 228 ? -5.337 15.420 12.040 1.00 54.34 228 PRO A N 1
ATOM 1760 C CA . PRO A 1 228 ? -5.578 15.838 10.674 1.00 54.34 228 PRO A CA 1
ATOM 1761 C C . PRO A 1 228 ? -4.258 16.250 10.021 1.00 54.34 228 PRO A C 1
ATOM 1763 O O . PRO A 1 228 ? -3.452 16.939 10.657 1.00 54.34 228 PRO A O 1
ATOM 1766 N N . PRO A 1 229 ? -4.060 15.946 8.730 1.00 56.12 229 PRO A N 1
ATOM 1767 C CA . PRO A 1 229 ? -2.965 16.555 8.003 1.00 56.12 229 PRO A CA 1
ATOM 1768 C C . PRO A 1 229 ? -3.076 18.079 8.096 1.00 56.12 229 PRO A C 1
ATOM 1770 O O . PRO A 1 229 ? -4.093 18.664 7.716 1.00 56.12 229 PRO A O 1
ATOM 1773 N N . HIS A 1 230 ? -2.028 18.737 8.589 1.00 49.25 230 HIS A N 1
ATOM 1774 C CA . HIS A 1 230 ? -1.848 20.162 8.339 1.00 49.25 230 HIS A CA 1
ATOM 1775 C C . HIS A 1 230 ? -1.486 20.307 6.861 1.00 49.25 230 HIS A C 1
ATOM 1777 O O . HIS A 1 230 ? -0.323 20.168 6.489 1.00 49.25 230 HIS A O 1
ATOM 1783 N N . ARG A 1 231 ? -2.499 20.522 6.016 1.00 48.84 231 ARG A N 1
ATOM 1784 C CA . ARG A 1 231 ? -2.301 21.038 4.660 1.00 48.84 231 ARG A CA 1
ATOM 1785 C C . ARG A 1 231 ? -1.956 22.523 4.824 1.00 48.84 231 ARG A C 1
ATOM 1787 O O . ARG A 1 231 ? -2.861 23.348 4.904 1.00 48.84 231 ARG A O 1
ATOM 1794 N N . GLY A 1 232 ? -0.676 22.799 5.080 1.00 42.50 232 GLY A N 1
ATOM 1795 C CA . GLY A 1 232 ? -0.113 24.152 5.085 1.00 42.50 232 GLY A CA 1
ATOM 1796 C C . GLY A 1 232 ? 0.022 24.694 3.674 1.00 42.50 232 GLY A C 1
ATOM 1797 O O . GLY A 1 232 ? 0.166 23.860 2.751 1.00 42.50 232 GLY A O 1
#

pLDDT: mean 87.18, std 12.73, range [35.56, 98.19]

Sequence (232 aa):
MPRIEQKLIEPGSDMERALAELRGRFVAKLGQPLQCEFEKFKEWLQAYVGAGGDLLGGCNIRAEALAPVLSKAGEKSGLLASMMRAPGKTIEQKWTAVEEALNKGRALVIEGRGTEISGDKSKFATFTSFHAFVLLQVIEDGEKKKWFIGFDPDVSATTETRDLWNSLIRAAFNTQDVELGKWNAQVKDLDRNALHGILTTMILGATASGFGPLVRRYAIDRTKGLEPPHRG

Solvent-accessible surface area (backbone atoms only — not comparable to full-atom values): 12533 Å² total; per-residue (Å²): 129,72,59,17,47,48,43,76,60,54,74,91,35,74,66,37,62,75,36,48,69,61,50,51,52,51,56,65,69,68,57,55,40,92,69,24,46,58,68,57,48,55,58,61,37,47,56,60,66,47,100,77,73,47,76,63,77,53,43,53,61,41,21,60,61,39,17,54,71,66,15,36,91,94,43,66,41,48,53,44,61,63,49,62,62,46,80,98,54,53,56,61,56,29,52,50,52,50,45,53,40,16,63,73,24,20,10,26,24,43,61,21,39,7,54,67,72,31,28,67,57,31,65,40,35,84,34,84,51,77,44,33,25,25,36,48,34,57,47,66,49,98,84,71,49,59,31,37,32,30,42,41,44,46,38,66,41,27,67,69,30,32,52,49,49,53,51,49,53,27,61,78,67,74,51,86,65,88,77,48,68,71,59,42,62,43,55,71,75,51,53,32,57,58,47,30,51,51,54,44,35,45,47,32,24,96,51,98,73,40,48,7,72,33,33,29,34,31,39,64,62,62,90,50,73,73,69,76,55,82,83,122